Protein AF-A0A4P9W603-F1 (afdb_monomer_lite)

Secondary structure (DSSP, 8-state):
----------------PPPPHHHHHHHHHHHTS-----HHHHHHHHHHHHHHHHHHHHHHHHHTT-HHHHHHHHHHHHHHHHHHHHHHHHHHHHHHHHHHHHHHHHHHHHHHHHHHSSSS--TTTS-TTTTTTSHHHHHHHHHHHHS-HHHHHHHHHHHHTT-SS--TTPPPPTTSHHHHHHHSSS---HHHHHHHHHHHHHHHHHHHHHHHTT--TT-S-HHHHHHHHHHHHHHHHHHHHPPPPHHHHHHHHHHHHHHHHHHHHHTT--HHHHHHHHHHHH-TTS---HHHHHHHHGGGGGG-SPPSSHHHHHHHHHHHHHHHHHHHH---HHHHHHHHHHHHHHHHTT-TTS--TT--HHHHHHTT-

Foldseek 3Di:
DDDDDDDDDDDDDDDDDDADPVVVVVVVVVCVVDVDDPVLVVVLVVLVVVLVVLVVQLVVCVVVVPVVSNVVSVVVNVVSVVVSVVSVVVVLVVVLVVLVVVLLLVLLAVVLVQQPPDDDNCLVSVPPCPPVVPPSLVSNLVVLLVRDLLCLQVVLLVLLLQQADDQPPDDRDPCHVVVSNVSNPDPQDPVRVVVVNLSSLLSSLVSNLSSLLPDDPPSHDPVSVVSLVSVLVVLVVCLVPDDDDPSSNVSSVSSNLSSVSSVVSVVPDDLVVLLVQLCVQLPPVDPHDLVRNLSSLSSLSVLLAQDPDLVSVVSLVVVLVSLVVQLVPDPDPSNVVSSVVSNVRSVNSVPPVPPDPCDDPSNVVVVVD

Radius of gyration: 25.61 Å; chains: 1; bounding box: 62×58×75 Å

Organism: NCBI:txid388810

pLDDT: mean 70.18, std 16.48, range [23.12, 90.69]

Structure (mmCIF, N/CA/C/O backbone):
data_AF-A0A4P9W603-F1
#
_entry.id   AF-A0A4P9W603-F1
#
loop_
_atom_site.group_PDB
_atom_site.id
_atom_site.type_symbol
_atom_site.label_atom_id
_atom_site.label_alt_id
_atom_site.label_comp_id
_atom_site.label_asym_id
_atom_site.label_entity_id
_atom_site.label_seq_id
_atom_site.pdbx_PDB_ins_code
_atom_site.Cartn_x
_atom_site.Cartn_y
_atom_site.Cartn_z
_atom_site.occupancy
_atom_site.B_iso_or_equiv
_atom_site.auth_seq_id
_atom_site.auth_comp_id
_atom_site.auth_asym_id
_atom_site.auth_atom_id
_atom_site.pdbx_PDB_model_num
ATOM 1 N N . MET A 1 1 ? -37.162 23.010 37.362 1.00 33.22 1 MET A N 1
ATOM 2 C CA . MET A 1 1 ? -37.509 21.614 37.017 1.00 33.22 1 MET A CA 1
ATOM 3 C C . MET A 1 1 ? -36.893 21.374 35.635 1.00 33.22 1 MET A C 1
ATOM 5 O O . MET A 1 1 ? -37.455 21.897 34.690 1.00 33.22 1 MET A O 1
ATOM 9 N N . PHE A 1 2 ? -35.616 20.978 35.458 1.00 23.12 2 PHE A N 1
ATOM 10 C CA . PHE A 1 2 ? -34.972 19.658 35.716 1.00 23.12 2 PHE A CA 1
ATOM 11 C C . PHE A 1 2 ? -35.844 18.511 35.157 1.00 23.12 2 PHE A C 1
ATOM 13 O O . PHE A 1 2 ? -36.988 18.438 35.592 1.00 23.12 2 PHE A O 1
ATOM 20 N N . ASN A 1 3 ? -35.478 17.653 34.183 1.00 23.41 3 ASN A N 1
ATOM 21 C CA . ASN A 1 3 ? -34.213 17.073 33.646 1.00 23.41 3 ASN A CA 1
ATOM 22 C C . ASN A 1 3 ? -34.364 16.835 32.107 1.00 23.41 3 ASN A C 1
ATOM 24 O O . ASN A 1 3 ? -35.497 16.687 31.661 1.00 23.41 3 ASN A O 1
ATOM 28 N N . GLN A 1 4 ? -33.385 16.963 31.190 1.00 25.73 4 GLN A N 1
ATOM 29 C CA . GLN A 1 4 ? -32.202 16.132 30.830 1.00 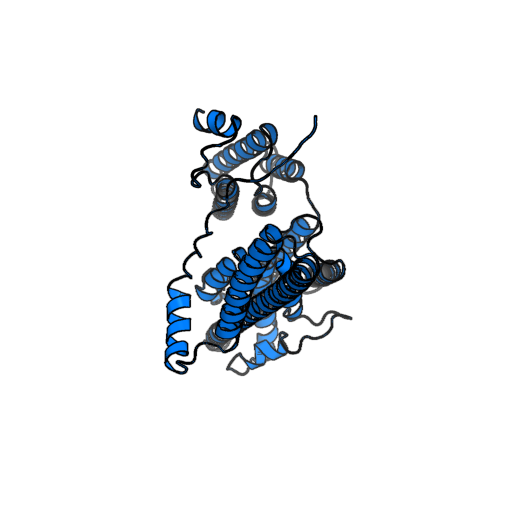25.73 4 GLN A CA 1
ATOM 30 C C . GLN A 1 4 ? -32.351 14.592 30.837 1.00 25.73 4 GLN A C 1
ATOM 32 O O . GLN A 1 4 ? -32.370 14.000 31.904 1.00 25.73 4 GLN A O 1
ATOM 37 N N . GLU A 1 5 ? -32.375 13.997 29.630 1.00 25.59 5 GLU A N 1
ATOM 38 C CA . GLU A 1 5 ? -31.857 12.685 29.141 1.00 25.59 5 GLU A CA 1
ATOM 39 C C . GLU A 1 5 ? -32.505 12.490 27.739 1.00 25.59 5 GLU A C 1
ATOM 41 O O . GLU A 1 5 ? -33.711 12.647 27.611 1.00 25.59 5 GLU A O 1
ATOM 46 N N . GLY A 1 6 ? -31.852 12.310 26.584 1.00 23.73 6 GLY A N 1
ATOM 47 C CA . GLY A 1 6 ? -30.591 11.657 26.250 1.00 23.73 6 GLY A CA 1
ATOM 48 C C . GLY A 1 6 ? -30.866 10.210 25.820 1.00 23.73 6 GLY A C 1
ATOM 49 O O . GLY A 1 6 ? -31.120 9.415 26.708 1.00 23.73 6 GLY A O 1
ATOM 50 N N . LEU A 1 7 ? -30.824 9.887 24.507 1.00 24.12 7 LEU A N 1
ATOM 51 C CA . LEU A 1 7 ? -30.323 8.624 23.894 1.00 24.12 7 LEU A CA 1
ATOM 52 C C . LEU A 1 7 ? -30.899 8.330 22.481 1.00 24.12 7 LEU A C 1
ATOM 54 O O . LEU A 1 7 ? -32.059 7.977 22.316 1.00 24.12 7 LEU A O 1
ATOM 58 N N . LEU A 1 8 ? -30.013 8.478 21.485 1.00 24.42 8 LEU A N 1
ATOM 59 C CA . LEU A 1 8 ? -29.757 7.650 20.285 1.00 24.42 8 LEU A CA 1
ATOM 60 C C . LEU A 1 8 ? -30.861 6.699 19.749 1.00 24.42 8 LEU A C 1
ATOM 62 O O . LEU A 1 8 ? -31.231 5.756 20.449 1.00 24.42 8 LEU A O 1
ATOM 66 N N . PRO A 1 9 ? -31.221 6.768 18.448 1.00 26.66 9 PRO A N 1
ATOM 67 C CA . PRO A 1 9 ? -31.724 5.614 17.712 1.00 26.66 9 PRO A CA 1
ATOM 68 C C . PRO A 1 9 ? -30.564 4.796 17.109 1.00 26.66 9 PRO A C 1
ATOM 70 O O . PRO A 1 9 ? -29.489 5.312 16.798 1.00 26.66 9 PRO A O 1
ATOM 73 N N . GLY A 1 10 ? -30.781 3.484 17.019 1.00 25.00 10 GLY A N 1
ATOM 74 C CA . GLY A 1 10 ? -29.755 2.461 16.843 1.00 25.00 10 GLY A CA 1
ATOM 75 C C . GLY A 1 10 ? -29.009 2.456 15.508 1.00 25.00 10 GLY A C 1
ATOM 76 O O . GLY A 1 10 ? -29.569 2.672 14.437 1.00 25.00 10 GLY A O 1
ATOM 77 N N . ARG A 1 11 ? -27.725 2.091 15.589 1.00 24.72 11 ARG A N 1
ATOM 78 C CA . ARG A 1 11 ? -26.953 1.577 14.455 1.00 24.72 11 ARG A CA 1
ATOM 79 C C . ARG A 1 11 ? -27.313 0.111 14.238 1.00 24.72 11 ARG A C 1
ATOM 81 O O . ARG A 1 11 ? -27.019 -0.739 15.078 1.00 24.72 11 ARG A O 1
ATOM 88 N N . GLY A 1 12 ? -27.963 -0.146 13.107 1.00 24.52 12 GLY A N 1
ATOM 89 C CA . GLY A 1 12 ? -28.182 -1.474 12.558 1.00 24.52 12 GLY A CA 1
ATOM 90 C C . GLY A 1 12 ? -26.870 -2.205 12.275 1.00 24.52 12 GLY A C 1
ATOM 91 O O . GLY A 1 12 ? -25.813 -1.601 12.090 1.00 24.52 12 GLY A O 1
ATOM 92 N N . ALA A 1 13 ? -26.976 -3.529 12.274 1.00 26.17 13 ALA A N 1
ATOM 93 C CA . ALA A 1 13 ? -25.925 -4.468 11.935 1.00 26.17 13 ALA A CA 1
ATOM 94 C C . ALA A 1 13 ? -25.238 -4.091 10.612 1.00 26.17 13 ALA A C 1
ATOM 96 O O . ALA A 1 13 ? -25.873 -4.069 9.559 1.00 26.17 13 ALA A O 1
ATOM 97 N N . ALA A 1 14 ? -23.929 -3.843 10.663 1.00 25.95 14 ALA A N 1
ATOM 98 C CA . ALA A 1 14 ? -23.098 -3.897 9.473 1.00 25.95 14 ALA A CA 1
ATOM 99 C C . ALA A 1 14 ? -23.050 -5.363 9.026 1.00 25.95 14 ALA A C 1
ATOM 101 O O . ALA A 1 14 ? -22.436 -6.207 9.680 1.00 25.95 14 ALA A O 1
ATOM 102 N N . ALA A 1 15 ? -23.767 -5.668 7.947 1.00 27.09 15 ALA A N 1
ATOM 103 C CA . ALA A 1 15 ? -23.642 -6.928 7.242 1.00 27.09 15 ALA A CA 1
ATOM 104 C C . ALA A 1 15 ? -22.173 -7.105 6.834 1.00 27.09 15 ALA A C 1
ATOM 106 O O . ALA A 1 15 ? -21.611 -6.281 6.113 1.00 27.09 15 ALA A O 1
ATOM 107 N N . SER A 1 16 ? -21.547 -8.170 7.328 1.00 30.98 16 SER A N 1
ATOM 108 C CA . SER A 1 16 ? -20.235 -8.627 6.885 1.00 30.98 16 SER A CA 1
ATOM 109 C C . SER A 1 16 ? -20.265 -8.816 5.369 1.00 30.98 16 SER A C 1
ATOM 111 O O . SER A 1 16 ? -20.982 -9.689 4.871 1.00 30.98 16 SER A O 1
ATOM 113 N N . ALA A 1 17 ? -19.512 -7.998 4.637 1.00 32.31 17 ALA A N 1
ATOM 114 C CA . ALA A 1 17 ? -19.325 -8.192 3.207 1.00 32.31 17 ALA A CA 1
ATOM 115 C C . ALA A 1 17 ? -18.734 -9.598 2.963 1.00 32.31 17 ALA A C 1
ATOM 117 O O . ALA A 1 17 ? -17.791 -9.987 3.661 1.00 32.31 17 ALA A O 1
ATOM 118 N N . PRO A 1 18 ? -19.278 -10.393 2.026 1.00 33.50 18 PRO A N 1
ATOM 119 C CA . PRO A 1 18 ? -18.737 -11.713 1.740 1.00 33.50 18 PRO A CA 1
ATOM 120 C C . PRO A 1 18 ? -17.332 -11.590 1.137 1.00 33.50 18 PRO A C 1
ATOM 122 O O . PRO A 1 18 ? -17.087 -10.766 0.256 1.00 33.50 18 PRO A O 1
ATOM 125 N N . LEU A 1 19 ? -16.412 -12.432 1.617 1.00 35.75 19 LEU A N 1
ATOM 126 C CA . LEU A 1 19 ? -15.066 -12.572 1.062 1.00 35.75 19 LEU A CA 1
ATOM 127 C C . LEU A 1 19 ? -15.119 -12.908 -0.444 1.00 35.75 19 LEU A C 1
ATOM 129 O O . LEU A 1 19 ? -16.015 -13.644 -0.870 1.00 35.75 19 LEU A O 1
ATOM 133 N N . PRO A 1 20 ? -14.141 -12.443 -1.247 1.00 42.19 20 PRO A N 1
ATOM 134 C CA . PRO A 1 20 ? -14.017 -12.811 -2.654 1.00 42.19 20 PRO A CA 1
ATOM 135 C C . PRO A 1 20 ? -14.021 -14.333 -2.846 1.00 42.19 20 PRO A C 1
ATOM 137 O O . PRO A 1 20 ? -13.384 -15.083 -2.103 1.00 42.19 20 PRO A O 1
ATOM 140 N N . THR A 1 21 ? -14.729 -14.803 -3.871 1.00 41.75 21 THR A N 1
ATOM 141 C CA . THR A 1 21 ? -15.027 -16.230 -4.093 1.00 41.75 21 THR A CA 1
ATOM 142 C C . THR A 1 21 ? -13.771 -17.083 -4.345 1.00 41.75 21 THR A C 1
ATOM 144 O O . THR A 1 21 ? -13.804 -18.300 -4.158 1.00 41.75 21 THR A O 1
ATOM 147 N N . SER A 1 22 ? -12.659 -16.462 -4.755 1.00 39.94 22 SER A N 1
ATOM 148 C CA . SER A 1 22 ? -11.331 -17.078 -4.904 1.00 39.94 22 SER A CA 1
ATOM 149 C C . SER A 1 22 ? -10.711 -17.439 -3.549 1.00 39.94 22 SER A C 1
ATOM 151 O O . SER A 1 22 ? -10.283 -18.578 -3.355 1.00 39.94 22 SER A O 1
ATOM 153 N N . LEU A 1 23 ? -10.755 -16.509 -2.590 1.00 39.12 23 LEU A N 1
ATOM 154 C CA . LEU A 1 23 ? -10.295 -16.704 -1.212 1.00 39.12 23 LEU A CA 1
ATOM 155 C C . LEU A 1 23 ? -11.200 -17.663 -0.437 1.00 39.12 23 LEU A C 1
ATOM 157 O O . LEU A 1 23 ? -10.692 -18.505 0.297 1.00 39.12 23 LEU A O 1
ATOM 161 N N . GLN A 1 24 ? -12.519 -17.615 -0.658 1.00 41.22 24 GLN A N 1
ATOM 162 C CA . GLN A 1 24 ? -13.437 -18.615 -0.098 1.00 41.22 24 GLN A CA 1
ATOM 163 C C . GLN A 1 24 ? -13.069 -20.033 -0.539 1.00 41.22 24 GLN A C 1
ATOM 165 O O . GLN A 1 24 ? -13.071 -20.928 0.297 1.00 41.22 24 GLN A O 1
ATOM 170 N N . ARG A 1 25 ? -12.702 -20.244 -1.813 1.00 41.28 25 ARG A N 1
ATOM 171 C CA . ARG A 1 25 ? -12.322 -21.577 -2.310 1.00 41.28 25 ARG A CA 1
ATOM 172 C C . ARG A 1 25 ? -10.996 -22.076 -1.741 1.00 41.28 25 ARG A C 1
ATOM 174 O O . ARG A 1 25 ? -10.907 -23.260 -1.424 1.00 41.28 25 ARG A O 1
ATOM 181 N N . GLN A 1 26 ? -10.001 -21.203 -1.585 1.00 39.78 26 GLN A N 1
ATOM 182 C CA . GLN A 1 26 ? -8.721 -21.567 -0.963 1.00 39.78 26 GLN A CA 1
ATOM 183 C C . GLN A 1 26 ? -8.863 -21.835 0.539 1.00 39.78 26 GLN A C 1
ATOM 185 O O . GLN A 1 26 ? -8.352 -22.845 1.010 1.00 39.78 26 GLN A O 1
ATOM 190 N N . LEU A 1 27 ? -9.650 -21.031 1.261 1.00 36.97 27 LEU A N 1
ATOM 191 C CA . LEU A 1 27 ? -9.984 -21.294 2.664 1.00 36.97 27 LEU A CA 1
ATOM 192 C C . LEU A 1 27 ? -10.764 -22.609 2.816 1.00 36.97 27 LEU A C 1
ATOM 194 O O . LEU A 1 27 ? -10.415 -23.421 3.661 1.00 36.97 27 LEU A O 1
ATOM 198 N N . THR A 1 28 ? -11.750 -22.898 1.955 1.00 38.81 28 THR A N 1
ATOM 199 C CA . THR A 1 28 ? -12.510 -24.162 2.035 1.00 38.81 28 THR A CA 1
ATOM 200 C C . THR A 1 28 ? -11.704 -25.410 1.676 1.00 38.81 28 THR A C 1
ATOM 202 O O . THR A 1 28 ? -12.041 -26.492 2.154 1.00 38.81 28 THR A O 1
ATOM 205 N N . ALA A 1 29 ? -10.662 -25.290 0.847 1.00 35.16 29 ALA A N 1
ATOM 206 C CA . ALA A 1 29 ? -9.823 -26.426 0.471 1.00 35.16 29 ALA A CA 1
ATOM 207 C C . ALA A 1 29 ? -8.910 -26.873 1.627 1.00 35.16 29 ALA A C 1
ATOM 209 O O . ALA A 1 29 ? -8.703 -28.075 1.796 1.00 35.16 29 ALA A O 1
ATOM 210 N N . ASP A 1 30 ? -8.458 -25.934 2.465 1.00 36.47 30 ASP A N 1
ATOM 211 C CA . ASP A 1 30 ? -7.708 -26.240 3.690 1.00 36.47 30 ASP A CA 1
ATOM 212 C C . ASP A 1 30 ? -8.633 -26.514 4.897 1.00 36.47 30 ASP A C 1
ATOM 214 O O . ASP A 1 30 ? -8.317 -27.354 5.738 1.00 36.47 30 ASP A O 1
ATOM 218 N N . SER A 1 31 ? -9.839 -25.927 4.950 1.00 34.47 31 SER A N 1
ATOM 219 C CA . SER A 1 31 ? -10.837 -26.213 6.001 1.00 34.47 31 SER A CA 1
ATOM 220 C C . SER A 1 31 ? -11.465 -27.610 5.924 1.00 34.47 31 SER A C 1
ATOM 222 O O . SER A 1 31 ? -12.077 -28.054 6.892 1.00 34.47 31 SER A O 1
ATOM 224 N N . GLN A 1 32 ? -11.322 -28.347 4.817 1.00 32.41 32 GLN A N 1
ATOM 225 C CA . GLN A 1 32 ? -11.820 -29.728 4.736 1.00 32.41 32 GLN A CA 1
ATOM 226 C C . GLN A 1 32 ? -10.934 -30.758 5.457 1.00 32.41 32 GLN A C 1
ATOM 228 O O . GLN A 1 32 ? -11.318 -31.928 5.523 1.00 32.41 32 GLN A O 1
ATOM 233 N N . LYS A 1 33 ? -9.792 -30.354 6.034 1.00 33.75 33 LYS A N 1
ATOM 234 C CA . LYS A 1 33 ? -8.944 -31.248 6.839 1.00 33.75 33 LYS A CA 1
ATOM 235 C C . LYS A 1 33 ? -9.027 -31.072 8.353 1.00 33.75 33 LYS A C 1
ATOM 237 O O . LYS A 1 33 ? -8.690 -32.029 9.035 1.00 33.75 33 LYS A O 1
ATOM 242 N N . ASP A 1 34 ? -9.567 -29.970 8.869 1.00 31.94 34 ASP A N 1
ATOM 243 C CA . ASP A 1 34 ? -9.734 -29.760 10.312 1.00 31.94 34 ASP A CA 1
ATOM 244 C C . ASP A 1 34 ? -11.106 -29.147 10.613 1.00 31.94 34 ASP A C 1
ATOM 246 O O . ASP A 1 34 ? -11.285 -27.937 10.715 1.00 31.94 34 ASP A O 1
ATOM 250 N N . ASN A 1 35 ? -12.108 -30.014 10.769 1.00 34.72 35 ASN A N 1
ATOM 251 C CA . ASN A 1 35 ? -13.467 -29.643 11.165 1.00 34.72 35 ASN A CA 1
ATOM 252 C C . ASN A 1 35 ? -13.548 -29.425 12.692 1.00 34.72 35 ASN A C 1
ATOM 254 O O . ASN A 1 35 ? -14.342 -30.051 13.396 1.00 34.72 35 ASN A O 1
ATOM 258 N N . ALA A 1 36 ? -12.672 -28.570 13.214 1.00 39.09 36 ALA A N 1
ATOM 259 C CA . ALA A 1 36 ? -12.681 -28.098 14.588 1.00 39.09 36 ALA A CA 1
ATOM 260 C C . ALA A 1 36 ? -12.879 -26.582 14.543 1.00 39.09 36 ALA A C 1
ATOM 262 O O . ALA A 1 36 ? -11.966 -25.850 14.173 1.00 39.09 36 ALA A O 1
ATOM 263 N N . THR A 1 37 ? -14.077 -26.104 14.896 1.00 44.34 37 THR A N 1
ATOM 264 C CA . THR A 1 37 ? -14.317 -24.680 15.193 1.00 44.34 37 THR A CA 1
ATOM 265 C C . THR A 1 37 ? -13.169 -24.163 16.048 1.00 44.34 37 THR A C 1
ATOM 267 O O . THR A 1 37 ? -12.927 -24.717 17.126 1.00 44.34 37 THR A O 1
ATOM 270 N N . ALA A 1 38 ? -12.450 -23.157 15.544 1.00 57.47 38 ALA A N 1
ATOM 271 C CA . ALA A 1 38 ? -11.249 -22.654 16.186 1.00 57.47 38 ALA A CA 1
ATOM 272 C C . ALA A 1 38 ? -11.572 -22.303 17.653 1.00 57.47 38 ALA A C 1
ATOM 274 O O . ALA A 1 38 ? -12.588 -21.649 17.918 1.00 57.47 38 ALA A O 1
ATOM 275 N N . PRO A 1 39 ? -10.761 -22.755 18.627 1.00 61.47 39 PRO A N 1
ATOM 276 C CA . PRO A 1 39 ? -11.047 -22.584 20.054 1.00 61.47 39 PRO A CA 1
ATOM 277 C C . PRO A 1 39 ? -11.276 -21.114 20.440 1.00 61.47 39 PRO A C 1
ATOM 279 O O . PRO A 1 39 ? -12.064 -20.828 21.345 1.00 61.47 39 PRO A O 1
ATOM 282 N N . ASP A 1 40 ? -10.666 -20.191 19.696 1.00 56.09 40 ASP A N 1
ATOM 283 C CA . ASP A 1 40 ? -10.771 -18.748 19.892 1.00 56.09 40 ASP A CA 1
ATOM 284 C C . ASP A 1 40 ? -12.127 -18.173 19.449 1.00 56.09 40 ASP A C 1
ATOM 286 O O . ASP A 1 40 ? -12.678 -17.315 20.138 1.00 56.09 40 ASP A O 1
ATOM 290 N N . GLU A 1 41 ? -12.745 -18.689 18.379 1.00 65.50 41 GLU A N 1
ATOM 291 C CA . GLU A 1 41 ? -14.095 -18.272 17.961 1.00 65.50 41 GLU A CA 1
ATOM 292 C C . GLU A 1 41 ? -15.152 -18.692 18.989 1.00 65.50 41 GLU A C 1
ATOM 294 O O . GLU A 1 41 ? -16.023 -17.902 19.366 1.00 65.50 41 GLU A O 1
ATOM 299 N N . LEU A 1 42 ? -15.040 -19.920 19.502 1.00 72.38 42 LEU A N 1
ATOM 300 C CA . LEU A 1 42 ? -15.885 -20.431 20.584 1.00 72.38 42 LEU A CA 1
ATOM 301 C C . LEU A 1 42 ? -15.704 -19.622 21.874 1.00 72.38 42 LEU A C 1
ATOM 303 O O . LEU A 1 42 ? -16.670 -19.383 22.604 1.00 72.38 42 LEU A O 1
ATOM 307 N N . TYR A 1 43 ? -14.479 -19.182 22.162 1.00 73.38 43 TYR A N 1
ATOM 308 C CA . TYR A 1 43 ? -14.186 -18.343 23.317 1.00 73.38 43 TYR A CA 1
ATOM 309 C C . TYR A 1 43 ? -14.767 -16.928 23.168 1.00 73.38 43 TYR A C 1
ATOM 311 O O . TYR A 1 43 ? -15.428 -16.441 24.087 1.00 73.38 43 TYR A O 1
ATOM 319 N N . ILE A 1 44 ? -14.633 -16.303 21.994 1.00 75.00 44 ILE A N 1
ATOM 320 C CA . ILE A 1 44 ? -15.239 -14.998 21.681 1.00 75.00 44 ILE A CA 1
ATOM 321 C C . ILE A 1 44 ? -16.769 -15.071 21.772 1.00 75.00 44 ILE A C 1
ATOM 323 O O . ILE A 1 44 ? -17.392 -14.185 22.361 1.00 75.00 44 ILE A O 1
ATOM 327 N N . GLN A 1 45 ? -17.390 -16.134 21.251 1.00 77.06 45 GLN A N 1
ATOM 328 C CA . GLN A 1 45 ? -18.837 -16.339 21.367 1.00 77.06 45 GLN A CA 1
ATOM 329 C C . GLN A 1 45 ? -19.285 -16.467 22.829 1.00 77.06 45 GLN A C 1
ATOM 331 O O . GLN A 1 45 ? -20.261 -15.827 23.225 1.00 77.06 45 GLN A O 1
ATOM 336 N N . LYS A 1 46 ? -18.549 -17.220 23.657 1.00 80.62 46 LYS A N 1
ATOM 337 C CA . LYS A 1 46 ? -18.830 -17.336 25.099 1.00 80.62 46 LYS A CA 1
ATOM 338 C C . LYS A 1 46 ? -18.685 -16.003 25.829 1.00 80.62 46 LYS A C 1
ATOM 340 O O . LYS A 1 46 ? -19.529 -15.675 26.663 1.00 80.62 46 LYS A O 1
ATOM 345 N N . LEU A 1 47 ? -17.662 -15.211 25.509 1.00 80.00 47 LEU A N 1
ATOM 346 C CA . LEU A 1 47 ? -17.477 -13.880 26.091 1.00 80.00 47 LEU A CA 1
ATOM 347 C C . LEU A 1 47 ? -18.606 -12.923 25.688 1.00 80.00 47 LEU A C 1
ATOM 349 O O . LEU A 1 47 ? -19.121 -12.210 26.545 1.00 80.00 47 LEU A O 1
ATOM 353 N N . ARG A 1 48 ? -19.051 -12.949 24.422 1.00 81.50 48 ARG A N 1
ATOM 354 C CA . ARG A 1 48 ? -20.204 -12.163 23.946 1.00 81.50 48 ARG A CA 1
ATOM 355 C C . ARG A 1 48 ? -21.504 -12.567 24.648 1.00 81.50 48 ARG A C 1
ATOM 357 O O . ARG A 1 48 ? -22.233 -11.685 25.091 1.00 81.50 48 ARG A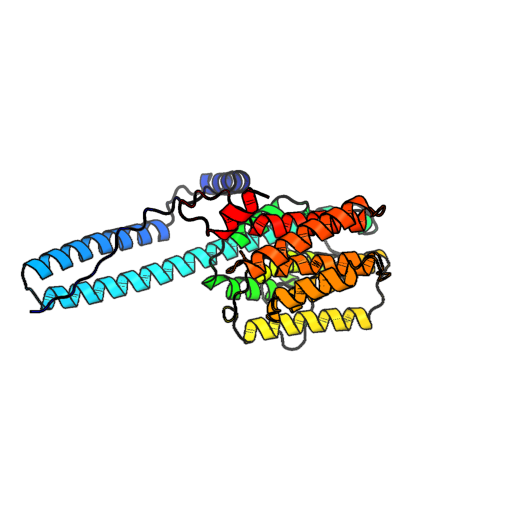 O 1
ATOM 364 N N . ALA A 1 49 ? -21.760 -13.866 24.812 1.00 82.50 49 ALA A N 1
ATOM 365 C CA . ALA A 1 49 ? -22.925 -14.367 25.547 1.00 82.50 49 ALA A CA 1
ATOM 366 C C . ALA A 1 49 ? -22.897 -13.942 27.027 1.00 82.50 49 ALA A C 1
ATOM 368 O O . ALA A 1 49 ? -23.865 -13.382 27.532 1.00 82.50 49 ALA A O 1
ATOM 369 N N . THR A 1 50 ? -21.743 -14.077 27.687 1.00 83.69 50 THR A N 1
ATOM 370 C CA . THR A 1 50 ? -21.550 -13.636 29.081 1.00 83.69 50 THR A CA 1
ATOM 371 C C . THR A 1 50 ? -21.784 -12.128 29.240 1.00 83.69 50 THR A C 1
ATOM 373 O O . THR A 1 50 ? -22.292 -11.671 30.263 1.00 83.69 50 THR A O 1
ATOM 376 N N . LEU A 1 51 ? -21.434 -11.333 28.225 1.00 83.75 51 LEU A N 1
ATOM 377 C CA . LEU A 1 51 ? -21.679 -9.892 28.206 1.00 83.75 51 LEU A CA 1
ATOM 378 C C . LEU A 1 51 ? -23.181 -9.592 28.158 1.00 83.75 51 LEU A C 1
ATOM 380 O O . LEU A 1 51 ? -23.649 -8.755 28.925 1.00 83.75 51 LEU A O 1
ATOM 384 N N . VAL A 1 52 ? -23.945 -10.303 27.324 1.00 86.12 52 VAL A N 1
ATOM 385 C CA . VAL A 1 52 ? -25.413 -10.181 27.264 1.00 86.12 52 VAL A CA 1
ATOM 386 C C . VAL A 1 52 ? -26.032 -10.489 28.631 1.00 86.12 52 VAL A C 1
ATOM 388 O O . VAL A 1 52 ? -26.789 -9.666 29.153 1.00 86.12 52 VAL A O 1
ATOM 391 N N . ASP A 1 53 ? -25.622 -11.589 29.263 1.00 85.31 53 ASP A N 1
ATOM 392 C CA . ASP A 1 53 ? -26.133 -12.016 30.573 1.00 85.31 53 ASP A CA 1
ATOM 393 C C . ASP A 1 53 ? -25.802 -11.010 31.688 1.00 85.31 53 ASP A C 1
ATOM 395 O O . ASP A 1 53 ? -26.651 -10.654 32.513 1.00 85.31 53 ASP A O 1
ATOM 399 N N . LEU A 1 54 ? -24.578 -10.476 31.702 1.00 83.31 54 LEU A N 1
ATOM 400 C CA . LEU A 1 54 ? -24.176 -9.447 32.664 1.00 83.31 54 LEU A CA 1
ATOM 401 C C . LEU A 1 54 ? -24.897 -8.117 32.428 1.00 83.31 54 LEU A C 1
ATOM 403 O O . LEU A 1 54 ? -25.181 -7.400 33.388 1.00 83.31 54 LEU A O 1
ATOM 407 N N . THR A 1 55 ? -25.233 -7.788 31.180 1.00 83.69 55 THR A N 1
ATOM 408 C CA . THR A 1 55 ? -25.987 -6.569 30.847 1.00 83.69 55 THR A CA 1
ATOM 409 C C . THR A 1 55 ? -27.445 -6.683 31.303 1.00 83.69 55 THR A C 1
ATOM 411 O O . THR A 1 55 ? -27.995 -5.718 31.844 1.00 83.69 55 THR A O 1
ATOM 414 N N . ALA A 1 56 ? -28.041 -7.873 31.174 1.00 85.81 56 ALA A N 1
ATOM 415 C CA . ALA A 1 56 ? -29.353 -8.201 31.732 1.00 85.81 56 ALA A CA 1
ATOM 416 C C . ALA A 1 56 ? -29.343 -8.162 33.274 1.00 85.81 56 ALA A C 1
ATOM 418 O O . ALA A 1 56 ? -30.221 -7.573 33.901 1.00 85.81 56 ALA A O 1
ATOM 419 N N . THR A 1 57 ? -28.289 -8.694 33.901 1.00 83.25 57 THR A N 1
ATOM 420 C CA . THR A 1 57 ? -28.117 -8.647 35.365 1.00 83.25 57 THR A CA 1
ATOM 421 C C . THR A 1 57 ? -27.945 -7.209 35.866 1.00 83.25 57 THR A C 1
ATOM 423 O O . THR A 1 57 ? -28.516 -6.834 36.888 1.00 83.25 57 THR A O 1
ATOM 426 N N . ARG A 1 58 ? -27.211 -6.364 35.127 1.00 84.75 58 ARG A N 1
ATOM 427 C CA . ARG A 1 58 ? -27.047 -4.935 35.441 1.00 84.75 58 ARG A CA 1
ATOM 428 C C . ARG A 1 58 ? -28.378 -4.189 35.395 1.00 84.75 58 ARG A C 1
ATOM 430 O O . ARG A 1 58 ? -28.653 -3.382 36.276 1.00 84.75 58 ARG A O 1
ATOM 437 N N . THR A 1 59 ? -29.194 -4.439 34.371 1.00 83.12 59 THR A N 1
ATOM 438 C CA . THR A 1 59 ? -30.512 -3.797 34.225 1.00 83.12 59 THR A CA 1
ATOM 439 C C . THR A 1 59 ? -31.479 -4.249 35.319 1.00 83.12 59 THR A C 1
ATOM 441 O O . THR A 1 59 ? -32.169 -3.409 35.895 1.00 83.12 59 THR A O 1
ATOM 444 N N . ALA A 1 60 ? -31.452 -5.530 35.698 1.00 82.69 60 ALA A N 1
ATOM 445 C CA . ALA A 1 60 ? -32.211 -6.043 36.838 1.00 82.69 60 ALA A CA 1
ATOM 446 C C . ALA A 1 60 ? -31.757 -5.423 38.177 1.00 82.69 60 ALA A C 1
ATOM 448 O O . ALA A 1 60 ? -32.589 -4.920 38.931 1.00 82.69 60 ALA A O 1
ATOM 449 N N . ALA A 1 61 ? -30.449 -5.366 38.451 1.00 77.81 61 ALA A N 1
ATOM 450 C CA . ALA A 1 61 ? -29.903 -4.750 39.668 1.00 77.81 61 ALA A CA 1
ATOM 451 C C . ALA A 1 61 ? -30.218 -3.247 39.761 1.00 77.81 61 ALA A C 1
ATOM 453 O O . ALA A 1 61 ? -30.513 -2.735 40.839 1.00 77.81 61 ALA A O 1
ATOM 454 N N . GLN A 1 62 ? -30.229 -2.550 38.621 1.00 83.62 62 GLN A N 1
ATOM 455 C CA . GLN A 1 62 ? -30.625 -1.146 38.530 1.00 83.62 62 GLN A CA 1
ATOM 456 C C . GLN A 1 62 ? -32.114 -0.940 38.833 1.00 83.62 62 GLN A C 1
ATOM 458 O O . GLN A 1 62 ? -32.464 0.022 39.508 1.00 83.62 62 GLN A O 1
ATOM 463 N N . SER A 1 63 ? -32.984 -1.863 38.408 1.00 84.12 63 SER A N 1
ATOM 464 C CA . SER A 1 63 ? -34.409 -1.835 38.770 1.00 84.12 63 SER A CA 1
ATOM 465 C C . SER A 1 63 ? -34.677 -2.182 40.243 1.00 84.12 63 SER A C 1
ATOM 467 O O . SER A 1 63 ? -35.656 -1.710 40.814 1.00 84.12 63 SER A O 1
ATOM 469 N N . ALA A 1 64 ? -33.789 -2.962 40.868 1.00 85.56 64 ALA A N 1
ATOM 470 C CA . ALA A 1 64 ? -33.873 -3.375 42.270 1.00 85.56 64 ALA A CA 1
ATOM 471 C C . ALA A 1 64 ? -33.153 -2.424 43.249 1.00 85.56 64 ALA A C 1
ATOM 473 O O . ALA A 1 64 ? -33.226 -2.629 44.458 1.00 85.56 64 ALA A O 1
ATOM 474 N N . ASN A 1 65 ? -32.476 -1.384 42.743 1.00 83.44 65 ASN A N 1
ATOM 475 C CA . ASN A 1 65 ? -31.664 -0.445 43.526 1.00 83.44 65 ASN A CA 1
ATOM 476 C C . ASN A 1 65 ? -30.520 -1.116 44.326 1.00 83.44 65 ASN A C 1
ATOM 478 O O . ASN A 1 65 ? -30.114 -0.637 45.387 1.00 83.44 65 ASN A O 1
ATOM 482 N N . ASP A 1 66 ? -29.987 -2.229 43.810 1.00 84.19 66 ASP A N 1
ATOM 483 C CA . ASP A 1 66 ? -28.924 -3.014 44.448 1.00 84.19 66 ASP A CA 1
ATOM 484 C C . ASP A 1 66 ? -27.534 -2.538 43.990 1.00 84.19 66 ASP A C 1
ATOM 486 O O . ASP A 1 66 ? -26.932 -3.052 43.040 1.00 84.19 66 ASP A O 1
ATOM 490 N N . GLN A 1 67 ? -27.040 -1.500 44.665 1.00 79.19 67 GLN A N 1
ATOM 491 C CA . GLN A 1 67 ? -25.798 -0.810 44.322 1.00 79.19 67 GLN A CA 1
ATOM 492 C C . GLN A 1 67 ? -24.530 -1.692 44.272 1.00 79.19 67 GLN A C 1
ATOM 494 O O . GLN A 1 67 ? -23.773 -1.559 43.30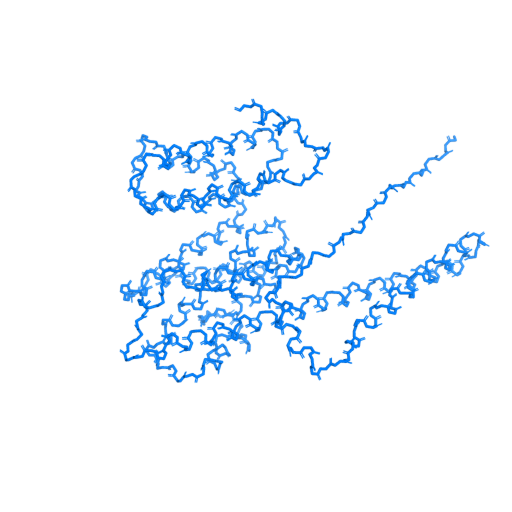7 1.00 79.19 67 GLN A O 1
ATOM 499 N N . PRO A 1 68 ? -24.266 -2.614 45.223 1.00 85.00 68 PRO A N 1
ATOM 500 C CA . PRO A 1 68 ? -23.069 -3.456 45.160 1.00 85.00 68 PRO A CA 1
ATOM 501 C C . PRO A 1 68 ? -23.061 -4.412 43.955 1.00 85.00 68 PRO A C 1
ATOM 503 O O . PRO A 1 68 ? -22.006 -4.613 43.346 1.00 85.00 68 PRO A O 1
ATOM 506 N N . ILE A 1 69 ? -24.215 -4.960 43.552 1.00 81.00 69 ILE A N 1
ATOM 507 C CA . ILE A 1 69 ? -24.311 -5.796 42.340 1.00 81.00 69 ILE A CA 1
ATOM 508 C C . ILE A 1 69 ? -24.105 -4.945 41.081 1.00 81.00 69 ILE A C 1
ATOM 510 O O . ILE A 1 69 ? -23.469 -5.386 40.118 1.00 81.00 69 ILE A O 1
ATOM 514 N N . LEU A 1 70 ? -24.594 -3.707 41.090 1.00 75.44 70 LEU A N 1
ATOM 515 C CA . LEU A 1 70 ? -24.454 -2.753 39.991 1.00 75.44 70 LEU A CA 1
ATOM 516 C C . LEU A 1 70 ? -22.984 -2.386 39.729 1.00 75.44 70 LEU A C 1
ATOM 518 O O . LEU A 1 70 ? -22.529 -2.424 38.582 1.00 75.44 70 LEU A O 1
ATOM 522 N N . ASP A 1 71 ? -22.215 -2.107 40.779 1.00 81.44 71 ASP A N 1
ATOM 523 C CA . ASP A 1 71 ? -20.790 -1.785 40.656 1.00 81.44 71 ASP A CA 1
ATOM 524 C C . ASP A 1 71 ? -19.961 -3.014 40.251 1.00 81.44 71 ASP A C 1
ATOM 526 O O . ASP A 1 71 ? -19.092 -2.929 39.375 1.00 81.44 71 ASP A O 1
ATOM 530 N N . GLN A 1 72 ? -20.286 -4.193 40.793 1.00 85.19 72 GLN A N 1
ATOM 531 C CA . GLN A 1 72 ? -19.623 -5.444 40.422 1.00 85.19 72 GLN A CA 1
ATOM 532 C C . GLN A 1 72 ? -19.887 -5.833 38.957 1.00 85.19 72 GLN A C 1
ATOM 534 O O . GLN A 1 72 ? -18.969 -6.258 38.248 1.00 85.19 72 GLN A O 1
ATOM 539 N N . THR A 1 73 ? -21.129 -5.699 38.483 1.00 83.19 73 THR A N 1
ATOM 540 C CA . THR A 1 73 ? -21.492 -6.007 37.090 1.00 83.19 73 THR A CA 1
ATOM 541 C C . THR A 1 73 ? -20.882 -5.006 36.116 1.00 83.19 73 THR A C 1
ATOM 543 O O . THR A 1 73 ? -20.370 -5.428 35.081 1.00 83.19 73 THR A O 1
ATOM 546 N N . ARG A 1 74 ? -20.822 -3.709 36.455 1.00 83.12 74 ARG A N 1
ATOM 547 C CA . ARG A 1 74 ? -20.104 -2.698 35.656 1.00 83.12 74 ARG A CA 1
ATOM 548 C C . ARG A 1 74 ? -18.627 -3.040 35.486 1.00 83.12 74 ARG A C 1
ATOM 550 O O . ARG A 1 74 ? -18.149 -3.068 34.357 1.00 83.12 74 ARG A O 1
ATOM 557 N N . ALA A 1 75 ? -17.924 -3.359 36.573 1.00 82.44 75 ALA A N 1
ATOM 558 C CA . ALA A 1 75 ? -16.507 -3.719 36.508 1.00 82.44 75 ALA A CA 1
ATOM 559 C C . ALA A 1 75 ? -16.262 -4.968 35.639 1.00 82.44 75 ALA A C 1
ATOM 561 O O . ALA A 1 75 ? -15.347 -4.980 34.813 1.00 82.44 75 ALA A O 1
ATOM 562 N N . LYS A 1 76 ? -17.109 -6.001 35.773 1.00 84.56 76 LYS A N 1
ATOM 563 C CA . LYS A 1 76 ? -17.026 -7.228 34.960 1.00 84.56 76 LYS A CA 1
ATOM 564 C C . LYS A 1 76 ? -17.314 -6.976 33.479 1.00 84.56 76 LYS A C 1
ATOM 566 O O . LYS A 1 76 ? -16.601 -7.512 32.637 1.00 84.56 76 LYS A O 1
ATOM 571 N N . ILE A 1 77 ? -18.315 -6.151 33.159 1.00 85.31 77 ILE A N 1
ATOM 572 C CA . ILE A 1 77 ? -18.622 -5.762 31.775 1.00 85.31 77 ILE A CA 1
ATOM 573 C C . ILE A 1 77 ? -17.423 -5.042 31.155 1.00 85.31 77 ILE A C 1
ATOM 575 O O . ILE A 1 77 ? -16.989 -5.434 30.075 1.00 85.31 77 ILE A O 1
ATOM 579 N N . THR A 1 78 ? -16.842 -4.058 31.848 1.00 82.62 78 THR A N 1
ATOM 580 C CA . THR A 1 78 ? -15.661 -3.331 31.357 1.00 82.62 78 THR A CA 1
ATOM 581 C C . THR A 1 78 ? -14.485 -4.274 31.096 1.00 82.62 78 THR A C 1
ATOM 583 O O . THR A 1 78 ? -13.839 -4.181 30.055 1.00 82.62 78 THR A O 1
ATOM 586 N N . LEU A 1 79 ? -14.227 -5.221 32.003 1.00 85.69 79 LEU A N 1
ATOM 587 C CA . LEU A 1 79 ? -13.144 -6.195 31.852 1.00 85.69 79 LEU A CA 1
ATOM 588 C C . LEU A 1 79 ? -13.357 -7.119 30.640 1.00 85.69 79 LEU A C 1
ATOM 590 O O . LEU A 1 79 ? -12.436 -7.320 29.852 1.00 85.69 79 LEU A O 1
ATOM 594 N N . ILE A 1 80 ? -14.571 -7.649 30.457 1.00 82.88 80 ILE A N 1
ATOM 595 C CA . ILE A 1 80 ? -14.899 -8.517 29.313 1.00 82.88 80 ILE A CA 1
ATOM 596 C C . ILE A 1 80 ? -14.843 -7.729 28.000 1.00 82.88 80 ILE A C 1
ATOM 598 O O . ILE A 1 80 ? -14.340 -8.244 27.005 1.00 82.88 80 ILE A O 1
ATOM 602 N N . GLN A 1 81 ? -15.298 -6.473 27.986 1.00 81.00 81 GLN A N 1
ATOM 603 C CA . GLN A 1 81 ? -15.174 -5.596 26.819 1.00 81.00 81 GLN A CA 1
ATOM 604 C C . GLN A 1 81 ? -13.706 -5.378 26.435 1.00 81.00 81 GLN A C 1
ATOM 606 O O . GLN A 1 81 ? -13.357 -5.530 25.268 1.00 81.00 81 GLN A O 1
ATOM 611 N N . GLN A 1 82 ? -12.828 -5.105 27.405 1.00 80.44 82 GLN A N 1
ATOM 612 C CA . GLN A 1 82 ? -11.387 -4.977 27.157 1.00 80.44 82 GLN A CA 1
ATOM 613 C C . GLN A 1 82 ? -10.766 -6.280 26.633 1.00 80.44 82 GLN A C 1
ATOM 615 O O . GLN A 1 82 ? -9.935 -6.247 25.725 1.00 80.44 82 GLN A O 1
ATOM 620 N N . GLN A 1 83 ? -11.172 -7.433 27.172 1.00 77.38 83 GLN A N 1
ATOM 621 C CA . GLN A 1 83 ? -10.701 -8.739 26.703 1.00 77.38 83 GLN A CA 1
ATOM 622 C C . GLN A 1 83 ? -11.165 -9.050 25.278 1.00 77.38 83 GLN A C 1
ATOM 624 O O . GLN A 1 83 ? -10.360 -9.515 24.476 1.00 77.38 83 GLN A O 1
ATOM 629 N N . LEU A 1 84 ? -12.425 -8.760 24.943 1.00 79.50 84 LEU A N 1
ATOM 630 C CA . LEU A 1 84 ? -12.951 -8.929 23.589 1.00 79.50 84 LEU A CA 1
ATOM 631 C C . LEU A 1 84 ? -12.210 -8.049 22.586 1.00 79.50 84 LEU A C 1
ATOM 633 O O . LEU A 1 84 ? -11.803 -8.551 21.548 1.00 79.50 84 LEU A O 1
ATOM 637 N N . VAL A 1 85 ? -11.977 -6.776 22.919 1.00 74.38 85 VAL A N 1
ATOM 638 C CA . VAL A 1 85 ? -11.193 -5.859 22.078 1.00 74.38 85 VAL A CA 1
ATOM 639 C C . VAL A 1 85 ? -9.782 -6.408 21.853 1.00 74.38 85 VAL A C 1
ATOM 641 O O . VAL A 1 85 ? -9.300 -6.441 20.727 1.00 74.38 85 VAL A O 1
ATOM 644 N N . LYS A 1 86 ? -9.128 -6.916 22.904 1.00 75.06 86 LYS A N 1
ATOM 645 C CA . LYS A 1 86 ? -7.792 -7.515 22.788 1.00 75.06 86 LYS A CA 1
ATOM 646 C C . LYS A 1 86 ? -7.770 -8.755 21.885 1.00 75.06 86 LYS A C 1
ATOM 648 O O . LYS A 1 86 ? -6.852 -8.881 21.081 1.00 75.06 86 LYS A O 1
ATOM 653 N N . LEU A 1 87 ? -8.747 -9.652 22.016 1.00 74.88 87 LEU A N 1
ATOM 654 C CA . LEU A 1 87 ? -8.850 -10.855 21.180 1.00 74.88 87 LEU A CA 1
ATOM 655 C C . LEU A 1 87 ? -9.157 -10.509 19.723 1.00 74.88 87 LEU A C 1
ATOM 657 O O . LEU A 1 87 ? -8.570 -11.098 18.825 1.00 74.88 87 LEU A O 1
ATOM 661 N N . ASP A 1 88 ? -10.025 -9.526 19.491 1.00 70.44 88 ASP A N 1
ATOM 662 C CA . ASP A 1 88 ? -10.362 -9.048 18.149 1.00 70.44 88 ASP A CA 1
ATOM 663 C C . ASP A 1 88 ? -9.136 -8.428 17.457 1.00 70.44 88 ASP A C 1
ATOM 665 O O . ASP A 1 88 ? -8.867 -8.696 16.285 1.00 70.44 88 ASP A O 1
ATOM 669 N N . HIS A 1 89 ? -8.316 -7.685 18.214 1.00 70.44 89 HIS A N 1
ATOM 670 C CA . HIS A 1 89 ? -7.020 -7.189 17.748 1.00 70.44 89 HIS A CA 1
ATOM 671 C C . HIS A 1 89 ? -6.038 -8.309 17.395 1.00 70.44 89 HIS A C 1
ATOM 673 O O . HIS A 1 89 ? -5.365 -8.218 16.370 1.00 70.44 89 HIS A O 1
ATOM 679 N N . GLN A 1 90 ? -5.951 -9.355 18.220 1.00 69.81 90 GLN A N 1
ATOM 680 C CA . GLN A 1 90 ? -5.073 -10.500 17.963 1.00 69.81 90 GLN A CA 1
ATOM 681 C C . GLN A 1 90 ? -5.517 -11.276 16.722 1.00 69.81 90 GLN A C 1
ATOM 683 O O . GLN A 1 90 ? -4.715 -11.472 15.816 1.00 69.81 90 GLN A O 1
ATOM 688 N N . LEU A 1 91 ? -6.806 -11.604 16.622 1.00 69.19 91 LEU A N 1
ATOM 689 C CA . LEU A 1 91 ? -7.362 -12.319 15.477 1.00 69.19 91 LEU A CA 1
ATOM 690 C C . LEU A 1 91 ? -7.184 -11.523 14.176 1.00 69.19 91 LEU A C 1
ATOM 692 O O . LEU A 1 91 ? -6.787 -12.076 13.154 1.00 69.19 91 LEU A O 1
ATOM 696 N N . SER A 1 92 ? -7.410 -10.206 14.220 1.00 68.81 92 SER A N 1
ATOM 697 C CA . SER A 1 92 ? -7.176 -9.320 13.074 1.00 68.81 92 SER A CA 1
ATOM 698 C C . SER A 1 92 ? -5.707 -9.325 12.641 1.00 68.81 92 SER A C 1
ATOM 700 O O . SER A 1 92 ? -5.413 -9.391 11.447 1.00 68.81 92 SER A O 1
ATOM 702 N N . ALA A 1 93 ? -4.775 -9.276 13.599 1.00 69.25 93 ALA A N 1
ATOM 703 C CA . ALA A 1 93 ? -3.345 -9.332 13.313 1.00 69.25 93 ALA A CA 1
ATOM 704 C C . ALA A 1 93 ? -2.934 -10.685 12.708 1.00 69.25 93 ALA A C 1
ATOM 706 O O . ALA A 1 93 ? -2.193 -10.705 11.724 1.00 69.25 93 ALA A O 1
ATOM 707 N N . ASP A 1 94 ? -3.462 -11.791 13.234 1.00 71.06 94 ASP A N 1
ATOM 708 C CA . ASP A 1 94 ? -3.181 -13.143 12.748 1.00 71.06 94 ASP A CA 1
ATOM 709 C C . ASP A 1 94 ? -3.721 -13.357 11.329 1.00 71.06 94 ASP A C 1
ATOM 711 O O . ASP A 1 94 ? -3.024 -13.900 10.471 1.00 71.06 94 ASP A O 1
ATOM 715 N N . VAL A 1 95 ? -4.927 -12.860 11.034 1.00 74.62 95 VAL A N 1
ATOM 716 C CA . VAL A 1 95 ? -5.501 -12.893 9.679 1.00 74.62 95 VAL A CA 1
ATOM 717 C C . VAL A 1 95 ? -4.612 -12.131 8.699 1.00 74.62 95 VAL A C 1
ATOM 719 O O . VAL A 1 95 ? -4.265 -12.666 7.647 1.00 74.62 95 VAL A O 1
ATOM 722 N N . VAL A 1 96 ? -4.188 -10.910 9.039 1.00 73.56 96 VAL A N 1
ATOM 723 C CA . VAL A 1 96 ? -3.318 -10.112 8.161 1.00 73.56 96 VAL A CA 1
ATOM 724 C C . VAL A 1 96 ? -1.957 -10.786 7.966 1.00 73.56 96 VAL A C 1
ATOM 726 O O . VAL A 1 96 ? -1.463 -10.838 6.838 1.00 73.56 96 VAL A O 1
ATOM 729 N N . ALA A 1 97 ? -1.365 -11.340 9.026 1.00 75.94 97 ALA A N 1
ATOM 730 C CA . ALA A 1 97 ? -0.096 -12.061 8.953 1.00 75.94 97 ALA A CA 1
ATOM 731 C C . ALA A 1 97 ? -0.195 -13.316 8.069 1.00 75.94 97 ALA A C 1
ATOM 733 O O . ALA A 1 97 ? 0.684 -13.562 7.236 1.00 75.94 97 ALA A O 1
ATOM 734 N N . ASN A 1 98 ? -1.287 -14.073 8.187 1.00 79.94 98 ASN A N 1
ATOM 735 C CA . ASN A 1 98 ? -1.556 -15.236 7.345 1.00 79.94 98 ASN A CA 1
ATOM 736 C C . ASN A 1 98 ? -1.744 -14.830 5.881 1.00 79.94 98 ASN A C 1
ATOM 738 O O . ASN A 1 98 ? -1.100 -15.401 5.002 1.00 79.94 98 ASN A O 1
ATOM 742 N N . CYS A 1 99 ? -2.547 -13.801 5.601 1.00 80.50 99 CYS A N 1
ATOM 743 C CA . CYS A 1 99 ? -2.747 -13.307 4.239 1.00 80.50 99 CYS A CA 1
ATOM 744 C C . CYS A 1 99 ? -1.442 -12.797 3.609 1.00 80.50 99 CYS A C 1
ATOM 746 O O . CYS A 1 99 ? -1.174 -13.087 2.444 1.00 80.50 99 CYS A O 1
ATOM 748 N N . LEU A 1 100 ? -0.602 -12.096 4.376 1.00 83.94 100 LEU A N 1
ATOM 749 C CA . LEU A 1 100 ? 0.718 -11.654 3.924 1.00 83.94 100 LEU A CA 1
ATOM 750 C C . LEU A 1 100 ? 1.640 -12.844 3.625 1.00 83.94 100 LEU A C 1
ATOM 752 O O . LEU A 1 100 ? 2.364 -12.832 2.631 1.00 83.94 100 LEU A O 1
ATOM 756 N N . THR A 1 101 ? 1.590 -13.891 4.449 1.00 82.38 101 THR A N 1
ATOM 757 C CA . THR A 1 101 ? 2.376 -15.116 4.245 1.00 82.38 101 THR A CA 1
ATOM 758 C C . THR A 1 101 ? 1.952 -15.844 2.971 1.00 82.38 101 THR A C 1
ATOM 760 O O . THR A 1 101 ? 2.807 -16.165 2.147 1.00 82.38 101 THR A O 1
ATOM 763 N N . VAL A 1 102 ? 0.643 -16.018 2.761 1.00 85.50 102 VAL A N 1
ATOM 764 C CA . VAL A 1 102 ? 0.079 -16.618 1.541 1.00 85.50 102 VAL A CA 1
ATOM 765 C C . VAL A 1 102 ? 0.446 -15.794 0.306 1.00 85.50 102 VAL A C 1
ATOM 767 O O . VAL A 1 102 ? 0.822 -16.352 -0.727 1.00 85.50 102 VAL A O 1
ATOM 770 N N . TRP A 1 103 ? 0.394 -14.462 0.407 1.00 88.69 103 TRP A N 1
ATOM 771 C CA . TRP A 1 103 ? 0.821 -13.570 -0.670 1.00 88.69 103 TRP A CA 1
ATOM 772 C C . TRP A 1 103 ? 2.312 -13.738 -0.998 1.00 88.69 103 TRP A C 1
ATOM 774 O O . TRP A 1 103 ? 2.668 -13.838 -2.173 1.00 88.69 103 TRP A O 1
ATOM 784 N N . LEU A 1 104 ? 3.177 -13.833 0.020 1.00 85.25 104 LEU A N 1
ATOM 785 C CA . LEU A 1 104 ? 4.612 -14.081 -0.161 1.00 85.25 104 LEU A CA 1
ATOM 786 C C . LEU A 1 104 ? 4.880 -15.438 -0.826 1.00 85.25 104 LEU A C 1
ATOM 788 O O . LEU A 1 104 ? 5.731 -15.512 -1.710 1.00 85.25 104 LEU A O 1
ATOM 792 N N . ASP A 1 105 ? 4.152 -16.490 -0.445 1.00 85.31 105 ASP A N 1
ATOM 793 C CA . ASP A 1 105 ? 4.288 -17.828 -1.038 1.00 85.31 105 ASP A CA 1
ATOM 794 C C . ASP A 1 105 ? 3.869 -17.842 -2.512 1.00 85.31 105 ASP A C 1
ATOM 796 O O . ASP A 1 105 ? 4.581 -18.374 -3.370 1.00 85.31 105 ASP A O 1
ATOM 800 N N . ALA A 1 106 ? 2.744 -17.197 -2.832 1.00 85.31 106 ALA A N 1
ATOM 801 C CA . ALA A 1 106 ? 2.280 -17.051 -4.205 1.00 85.31 106 ALA A CA 1
ATOM 802 C C . ALA A 1 106 ? 3.280 -16.251 -5.055 1.00 85.31 106 ALA A C 1
ATOM 804 O O . ALA A 1 106 ? 3.635 -16.680 -6.158 1.00 85.31 106 ALA A O 1
ATOM 805 N N . LEU A 1 107 ? 3.789 -15.132 -4.525 1.00 85.38 107 LEU A N 1
ATOM 806 C CA . LEU A 1 107 ? 4.796 -14.313 -5.194 1.00 85.38 107 LEU A CA 1
ATOM 807 C C . LEU A 1 107 ? 6.087 -15.103 -5.437 1.00 85.38 107 LEU A C 1
ATOM 809 O O . LEU A 1 107 ? 6.606 -15.084 -6.553 1.00 85.38 107 LEU A O 1
ATOM 813 N N . ALA A 1 108 ? 6.581 -15.834 -4.433 1.00 82.12 108 ALA A N 1
ATOM 814 C CA . ALA A 1 108 ? 7.785 -16.653 -4.545 1.00 82.12 108 ALA A CA 1
ATOM 815 C C . ALA A 1 108 ? 7.627 -17.760 -5.599 1.00 82.12 108 ALA A C 1
ATOM 817 O O . ALA A 1 108 ? 8.531 -17.978 -6.407 1.00 82.12 108 ALA A O 1
ATOM 818 N N . ALA A 1 109 ? 6.464 -18.416 -5.652 1.00 80.81 109 ALA A N 1
ATOM 819 C CA . ALA A 1 109 ? 6.178 -19.455 -6.637 1.00 80.81 109 ALA A CA 1
ATOM 820 C C . ALA A 1 109 ? 6.112 -18.901 -8.070 1.00 80.81 109 ALA A C 1
ATOM 822 O O . ALA A 1 109 ? 6.650 -19.509 -8.999 1.00 80.81 109 ALA A O 1
ATOM 823 N N . VAL A 1 110 ? 5.459 -17.751 -8.272 1.00 78.94 110 VAL A N 1
ATOM 824 C CA . VAL A 1 110 ? 5.353 -17.122 -9.599 1.00 78.94 110 VAL A CA 1
ATOM 825 C C . VAL A 1 110 ? 6.709 -16.586 -10.053 1.00 78.94 110 VAL A C 1
ATOM 827 O O . VAL A 1 110 ? 7.115 -16.843 -11.187 1.00 78.94 110 VAL A O 1
ATOM 830 N N . LEU A 1 111 ? 7.440 -15.919 -9.158 1.00 78.62 111 LEU A N 1
ATOM 831 C CA . LEU A 1 111 ? 8.787 -15.432 -9.430 1.00 78.62 111 LEU A CA 1
ATOM 832 C C . LEU A 1 111 ? 9.734 -16.597 -9.743 1.00 78.62 111 LEU A C 1
ATOM 834 O O . LEU A 1 111 ? 10.428 -16.557 -10.751 1.00 78.62 111 LEU A O 1
ATOM 838 N N . GLY A 1 112 ? 9.702 -17.679 -8.960 1.00 74.38 112 GLY A N 1
ATOM 839 C CA . GLY A 1 112 ? 10.485 -18.888 -9.222 1.00 74.38 112 GLY A CA 1
ATOM 840 C C . GLY A 1 112 ? 10.223 -19.471 -10.612 1.00 74.38 112 GLY A C 1
ATOM 841 O O . GLY A 1 112 ? 11.166 -19.765 -11.347 1.00 74.38 112 GLY A O 1
ATOM 842 N N . ARG A 1 113 ? 8.953 -19.555 -11.033 1.00 72.88 113 ARG A N 1
ATOM 843 C CA . ARG A 1 113 ? 8.599 -19.978 -12.399 1.00 72.88 113 ARG A CA 1
ATOM 844 C C . ARG A 1 113 ? 9.137 -19.017 -13.461 1.00 72.88 113 ARG A C 1
ATOM 846 O O . ARG A 1 113 ? 9.750 -19.482 -14.419 1.00 72.88 113 ARG A O 1
ATOM 853 N N . ALA A 1 114 ? 8.976 -17.708 -13.275 1.00 67.81 114 ALA A N 1
ATOM 854 C CA . ALA A 1 114 ? 9.483 -16.694 -14.204 1.00 67.81 114 ALA A CA 1
ATOM 855 C C . ALA A 1 114 ? 11.018 -16.717 -14.333 1.00 67.81 114 ALA A C 1
ATOM 857 O O . ALA A 1 114 ? 11.562 -16.426 -15.397 1.00 67.81 114 ALA A O 1
ATOM 858 N N . LEU A 1 115 ? 11.720 -17.103 -13.265 1.00 67.56 115 LEU A N 1
ATOM 859 C CA . LEU A 1 115 ? 13.174 -17.251 -13.249 1.00 67.56 115 LEU A CA 1
ATOM 860 C C . LEU A 1 115 ? 13.655 -18.598 -13.827 1.00 67.56 115 LEU A C 1
ATOM 862 O O . LEU A 1 115 ? 14.780 -18.672 -14.314 1.00 67.56 115 LEU A O 1
ATOM 866 N N . SER A 1 116 ? 12.828 -19.653 -13.810 1.00 60.56 116 SER A N 1
ATOM 867 C CA . SER A 1 116 ? 13.175 -20.987 -14.346 1.00 60.56 116 SER A CA 1
ATOM 868 C C . SER A 1 116 ? 13.174 -21.111 -15.868 1.00 60.56 116 SER A C 1
ATOM 870 O O . SER A 1 116 ? 13.770 -22.045 -16.409 1.00 60.56 116 SER A O 1
ATOM 872 N N . SER A 1 117 ? 12.506 -20.203 -16.582 1.00 52.09 117 SER A N 1
ATOM 873 C CA . SER A 1 117 ? 12.362 -20.279 -18.035 1.00 52.09 117 SER A CA 1
ATOM 874 C C . SER A 1 117 ? 13.623 -19.796 -18.775 1.00 52.09 117 SER A C 1
ATOM 876 O O . SER A 1 117 ? 13.629 -18.724 -19.374 1.00 52.09 117 SER A O 1
ATOM 878 N N . GLY A 1 118 ? 14.675 -20.624 -18.774 1.00 46.66 118 GLY A N 1
ATOM 879 C CA . GLY A 1 118 ? 15.816 -20.556 -19.704 1.00 46.66 118 GLY A CA 1
ATOM 880 C C . GLY A 1 118 ? 17.047 -19.745 -19.253 1.00 46.66 118 GLY A C 1
ATOM 881 O O . GLY A 1 118 ? 16.994 -18.996 -18.280 1.00 46.66 118 GLY A O 1
ATOM 882 N N . PRO A 1 119 ? 18.203 -19.912 -19.935 1.00 39.66 119 PRO A N 1
ATOM 883 C CA . PRO A 1 119 ? 19.445 -19.236 -19.583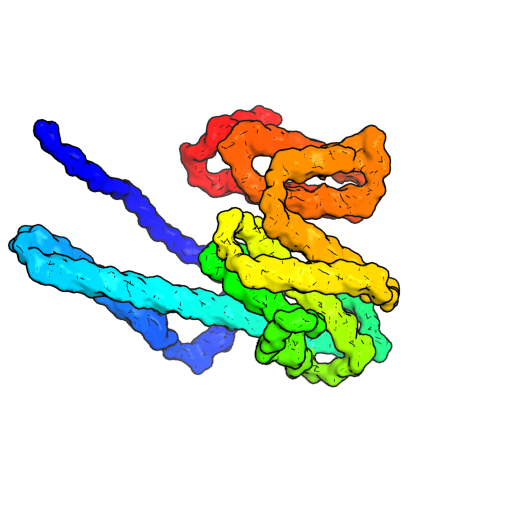 1.00 39.66 119 PRO A CA 1
ATOM 884 C C . PRO A 1 119 ? 19.336 -17.753 -19.945 1.00 39.66 119 PRO A C 1
ATOM 886 O O . PRO A 1 119 ? 19.197 -17.386 -21.110 1.00 39.66 119 PRO A O 1
ATOM 889 N N . GLY A 1 120 ? 19.404 -16.912 -18.920 1.00 48.84 120 GLY A N 1
ATOM 890 C CA . GLY A 1 120 ? 19.158 -15.484 -19.025 1.00 48.84 120 GLY A CA 1
ATOM 891 C C . GLY A 1 120 ? 17.756 -15.177 -18.532 1.00 48.84 120 GLY A C 1
ATOM 892 O O . GLY A 1 120 ? 16.765 -15.547 -19.155 1.00 48.84 120 GLY A O 1
ATOM 893 N N . ILE A 1 121 ? 17.687 -14.465 -17.409 1.00 48.34 121 ILE A N 1
ATOM 894 C CA . ILE A 1 121 ? 16.460 -13.815 -16.969 1.00 48.34 121 ILE A CA 1
ATOM 895 C C . ILE A 1 121 ? 16.075 -12.907 -18.123 1.00 48.34 121 ILE A C 1
ATOM 897 O O . ILE A 1 121 ? 16.660 -11.842 -18.336 1.00 48.34 121 ILE A O 1
ATOM 901 N N . LYS A 1 122 ? 15.080 -13.298 -18.900 1.00 51.09 122 LYS A N 1
ATOM 902 C CA . LYS A 1 122 ? 14.350 -12.292 -19.633 1.00 51.09 122 LYS A CA 1
ATOM 903 C C . LYS A 1 122 ? 13.548 -11.570 -18.552 1.00 51.09 122 LYS A C 1
ATOM 905 O O . LYS A 1 122 ? 12.402 -11.896 -18.289 1.00 51.09 122 LYS A O 1
ATOM 910 N N . LEU A 1 123 ? 14.132 -10.561 -17.898 1.00 50.75 123 LEU A N 1
ATOM 911 C CA . LEU A 1 123 ? 13.319 -9.569 -17.182 1.00 50.75 123 LEU A CA 1
ATOM 912 C C . LEU A 1 123 ? 12.302 -8.944 -18.159 1.00 50.75 123 LEU A C 1
ATOM 914 O O . LEU A 1 123 ? 11.293 -8.415 -17.730 1.00 50.75 123 LEU A O 1
ATOM 918 N N . SER A 1 124 ? 12.514 -9.082 -19.476 1.00 44.41 124 SER A N 1
ATOM 919 C CA . SER A 1 124 ? 11.519 -8.829 -20.518 1.00 44.41 124 SER A CA 1
ATOM 920 C C . SER A 1 124 ? 10.306 -9.779 -20.527 1.00 44.41 124 SER A C 1
ATOM 922 O O . SER A 1 124 ? 9.281 -9.398 -21.083 1.00 44.41 124 SER A O 1
ATOM 924 N N . THR A 1 125 ? 10.377 -10.983 -19.938 1.00 44.12 125 THR A N 1
ATOM 925 C CA . THR A 1 125 ? 9.203 -11.856 -19.693 1.00 44.12 125 THR A CA 1
ATOM 926 C C . THR A 1 125 ? 8.421 -11.457 -18.447 1.00 44.12 125 THR A C 1
ATOM 928 O O . THR A 1 125 ? 7.220 -11.711 -18.390 1.00 44.12 125 THR A O 1
ATOM 931 N N . VAL A 1 126 ? 9.062 -10.788 -17.484 1.00 52.56 126 VAL A N 1
ATOM 932 C CA . VAL A 1 126 ? 8.360 -10.069 -16.416 1.00 52.56 126 VAL A CA 1
ATOM 933 C C . VAL A 1 126 ? 7.783 -8.813 -17.068 1.00 52.56 126 VAL A C 1
ATOM 935 O O . VAL A 1 126 ? 8.443 -7.785 -17.189 1.00 52.56 126 VAL A O 1
ATOM 938 N N . GLN A 1 127 ? 6.580 -8.948 -17.627 1.00 51.06 127 GLN A N 1
ATOM 939 C CA . GLN A 1 127 ? 5.912 -7.868 -18.347 1.00 51.06 127 GLN A CA 1
ATOM 940 C C . GLN A 1 127 ? 5.861 -6.602 -17.483 1.00 51.06 127 GLN A C 1
ATOM 942 O O . GLN A 1 127 ? 5.741 -6.669 -16.259 1.00 51.06 127 GLN A O 1
ATOM 947 N N . THR A 1 128 ? 5.918 -5.434 -18.125 1.00 50.47 128 THR A N 1
ATOM 948 C CA . THR A 1 128 ? 5.616 -4.158 -17.469 1.00 50.47 128 THR A CA 1
ATOM 949 C C . THR A 1 128 ? 4.236 -4.253 -16.822 1.00 50.47 128 THR A C 1
ATOM 951 O O . THR A 1 128 ? 3.244 -4.255 -17.543 1.00 50.47 128 THR A O 1
ATOM 954 N N . GLY A 1 129 ? 4.177 -4.371 -15.494 1.00 53.84 129 GLY A N 1
ATOM 955 C CA . GLY A 1 129 ? 2.930 -4.604 -14.758 1.00 53.84 129 GLY A CA 1
ATOM 956 C C . GLY A 1 129 ? 2.867 -5.917 -13.972 1.00 53.84 129 GLY A C 1
ATOM 957 O O . GLY A 1 129 ? 1.845 -6.195 -13.353 1.00 53.84 129 GLY A O 1
ATOM 958 N N . PHE A 1 130 ? 3.923 -6.729 -13.944 1.00 62.81 130 PHE A N 1
ATOM 959 C CA . PHE A 1 130 ? 4.058 -7.780 -12.933 1.00 62.81 130 PHE A CA 1
ATOM 960 C C . PHE A 1 130 ? 4.369 -7.170 -11.551 1.00 62.81 130 PHE A C 1
ATOM 962 O O . PHE A 1 130 ? 5.242 -6.307 -11.488 1.00 62.81 130 PHE A O 1
ATOM 969 N N . PRO A 1 131 ? 3.723 -7.605 -10.451 1.00 65.25 131 PRO A N 1
ATOM 970 C CA . PRO A 1 131 ? 2.646 -8.589 -10.344 1.00 65.25 131 PRO A CA 1
ATOM 971 C C . PRO A 1 131 ? 1.249 -7.944 -10.347 1.00 65.25 131 PRO A C 1
ATOM 973 O O . PRO A 1 131 ? 0.279 -8.628 -10.053 1.00 65.25 131 PRO A O 1
ATOM 976 N N . ARG A 1 132 ? 1.094 -6.651 -10.665 1.00 66.38 132 ARG 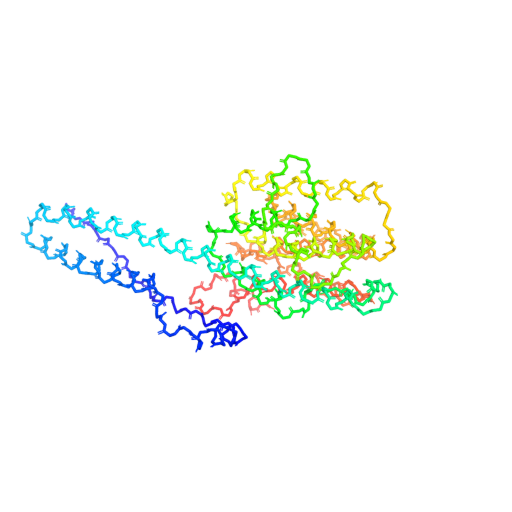A N 1
ATOM 977 C CA . ARG A 1 132 ? -0.210 -5.950 -10.671 1.00 66.38 132 ARG A CA 1
ATOM 978 C C . ARG A 1 132 ? -1.304 -6.652 -11.478 1.00 66.38 132 ARG A C 1
ATOM 980 O O . ARG A 1 132 ? -2.487 -6.471 -11.199 1.00 66.38 132 ARG A O 1
ATOM 987 N N . HIS A 1 133 ? -0.937 -7.434 -12.489 1.00 69.81 133 HIS A N 1
ATOM 988 C CA . HIS A 1 133 ? -1.888 -8.228 -13.269 1.00 69.81 133 HIS A CA 1
ATOM 989 C C . HIS A 1 133 ? -2.283 -9.557 -12.613 1.00 69.81 133 HIS A C 1
ATOM 991 O O . HIS A 1 133 ? -3.327 -10.106 -12.966 1.00 69.81 133 HIS A O 1
ATOM 997 N N . GLU A 1 134 ? -1.503 -10.041 -11.651 1.00 76.38 134 GLU A N 1
ATOM 998 C CA . GLU A 1 134 ? -1.715 -11.319 -10.985 1.00 76.38 134 GLU A CA 1
ATOM 999 C C . GLU A 1 134 ? -2.911 -11.266 -10.021 1.00 76.38 134 GLU A C 1
ATOM 1001 O O . GLU A 1 134 ? -3.042 -10.317 -9.237 1.00 76.38 134 GLU A O 1
ATOM 1006 N N . PRO A 1 135 ? -3.778 -12.295 -10.023 1.00 79.50 135 PRO A N 1
ATOM 1007 C CA . PRO A 1 135 ? -4.979 -12.314 -9.193 1.00 79.50 135 PRO A CA 1
ATOM 1008 C C . PRO A 1 135 ? -4.645 -12.293 -7.698 1.00 79.50 135 PRO A C 1
ATOM 1010 O O . PRO A 1 135 ? -5.250 -11.525 -6.961 1.00 79.50 135 PRO A O 1
ATOM 1013 N N . PHE A 1 136 ? -3.619 -13.033 -7.256 1.00 83.88 136 PHE A N 1
ATOM 1014 C CA . PHE A 1 136 ? -3.216 -13.056 -5.842 1.00 83.88 136 PHE A CA 1
ATOM 1015 C C . PHE A 1 136 ? -2.787 -11.670 -5.332 1.00 83.88 136 PHE A C 1
ATOM 1017 O O . PHE A 1 136 ? -3.004 -11.336 -4.169 1.00 83.88 136 PHE A O 1
ATOM 1024 N N . HIS A 1 137 ? -2.176 -10.853 -6.198 1.00 85.25 137 HIS A N 1
ATOM 1025 C CA . HIS A 1 137 ? -1.718 -9.519 -5.836 1.00 85.25 137 HIS A CA 1
ATOM 1026 C C . HIS A 1 137 ? -2.897 -8.544 -5.750 1.00 85.25 137 HIS A C 1
ATOM 1028 O O . HIS A 1 137 ? -3.010 -7.811 -4.771 1.00 85.25 137 HIS A O 1
ATOM 1034 N N . LYS A 1 138 ? -3.825 -8.591 -6.716 1.00 82.69 138 LYS A N 1
ATOM 1035 C CA . LYS A 1 138 ? -5.061 -7.789 -6.691 1.00 82.69 138 LYS A CA 1
ATOM 1036 C C . LYS A 1 138 ? -5.957 -8.124 -5.500 1.00 82.69 138 LYS A C 1
ATOM 1038 O O . LYS A 1 138 ? -6.494 -7.211 -4.869 1.00 82.69 138 LYS A O 1
ATOM 1043 N N . ASP A 1 139 ? -6.100 -9.410 -5.187 1.00 83.25 139 ASP A N 1
ATOM 1044 C CA . ASP A 1 139 ? -6.896 -9.885 -4.054 1.00 83.25 139 ASP A CA 1
ATOM 1045 C C . ASP A 1 139 ? -6.303 -9.364 -2.737 1.00 83.25 139 ASP A C 1
ATOM 1047 O O . ASP A 1 139 ? -7.034 -8.859 -1.884 1.00 83.25 139 ASP A O 1
ATOM 1051 N N . PHE A 1 140 ? -4.971 -9.380 -2.598 1.00 88.19 140 PHE A N 1
ATOM 1052 C CA . PHE A 1 140 ? -4.309 -8.846 -1.409 1.00 88.19 140 PHE A CA 1
ATOM 1053 C C . PHE A 1 140 ? -4.413 -7.318 -1.299 1.00 88.19 140 PHE A C 1
ATOM 1055 O O . PHE A 1 140 ? -4.740 -6.818 -0.225 1.00 88.19 140 PHE A O 1
ATOM 1062 N N . CYS A 1 141 ? -4.246 -6.563 -2.392 1.00 84.94 141 CYS A N 1
ATOM 1063 C CA . CYS A 1 141 ? -4.504 -5.115 -2.387 1.00 84.94 141 CYS A CA 1
ATOM 1064 C C . CYS A 1 141 ? -5.951 -4.796 -1.982 1.00 84.94 141 CYS A C 1
ATOM 1066 O O . CYS A 1 141 ? -6.196 -3.879 -1.203 1.00 84.94 141 CYS A O 1
ATOM 1068 N N . SER A 1 142 ? -6.917 -5.583 -2.462 1.00 83.12 142 SER A N 1
ATOM 1069 C CA . SER A 1 142 ? -8.328 -5.422 -2.092 1.00 83.12 142 SER A CA 1
ATOM 1070 C C . SER A 1 142 ? -8.557 -5.697 -0.605 1.00 83.12 142 SER A C 1
ATOM 1072 O O . SER A 1 142 ? -9.292 -4.959 0.046 1.00 83.12 142 SER A O 1
ATOM 1074 N N . LEU A 1 143 ? -7.881 -6.700 -0.038 1.00 84.44 143 LEU A N 1
ATOM 1075 C CA . LEU A 1 143 ? -7.916 -6.981 1.396 1.00 84.44 143 LEU A CA 1
ATOM 1076 C C . LEU A 1 143 ? -7.309 -5.836 2.215 1.00 84.44 143 LEU A C 1
ATOM 1078 O O . LEU A 1 143 ? -7.894 -5.433 3.218 1.00 84.44 143 LEU A O 1
ATOM 1082 N N . LEU A 1 144 ? -6.189 -5.257 1.767 1.00 85.00 144 LEU A N 1
ATOM 1083 C CA . LEU A 1 144 ? -5.564 -4.107 2.429 1.00 85.00 144 LEU A CA 1
ATOM 1084 C C . LEU A 1 144 ? -6.500 -2.899 2.520 1.00 85.00 144 LEU A C 1
ATOM 1086 O O . LEU A 1 144 ? -6.417 -2.157 3.495 1.00 85.00 144 LEU A O 1
ATOM 1090 N N . ARG A 1 145 ? -7.430 -2.721 1.573 1.00 81.25 145 ARG A N 1
ATOM 1091 C CA . ARG A 1 145 ? -8.462 -1.665 1.624 1.00 81.25 145 ARG A CA 1
ATOM 1092 C C . ARG A 1 145 ? -9.526 -1.903 2.694 1.00 81.25 145 ARG A C 1
ATOM 1094 O O . ARG A 1 145 ? -10.147 -0.948 3.146 1.00 81.25 145 ARG A O 1
ATOM 1101 N N . LEU A 1 146 ? -9.716 -3.149 3.120 1.00 80.88 146 LEU A N 1
ATOM 1102 C CA . LEU A 1 146 ? -10.667 -3.522 4.170 1.00 80.88 146 LEU A CA 1
ATOM 1103 C C . LEU A 1 146 ? -10.045 -3.478 5.573 1.00 80.88 146 LEU A C 1
ATOM 1105 O O . LEU A 1 146 ? -10.773 -3.533 6.562 1.00 80.88 146 LEU A O 1
ATOM 1109 N N . VAL A 1 147 ? -8.715 -3.367 5.679 1.00 81.50 147 VAL A N 1
ATOM 1110 C CA . VAL A 1 147 ? -8.025 -3.288 6.975 1.00 81.50 147 VAL A CA 1
ATOM 1111 C C . VAL A 1 147 ? -8.456 -2.012 7.715 1.00 81.50 147 VAL A C 1
ATOM 1113 O O . VAL A 1 147 ? -8.387 -0.929 7.124 1.00 81.50 147 VAL A O 1
ATOM 1116 N N . PRO A 1 148 ? -8.881 -2.096 8.988 1.00 78.50 148 PRO A N 1
ATOM 1117 C CA . PRO A 1 148 ? -9.247 -0.917 9.769 1.00 78.50 148 PRO A CA 1
ATOM 1118 C C . PRO A 1 148 ? -8.052 0.017 10.029 1.00 78.50 148 PRO A C 1
ATOM 1120 O O . PRO A 1 148 ? -6.920 -0.441 10.193 1.00 78.50 148 PRO A O 1
ATOM 1123 N N . GLU A 1 149 ? -8.304 1.329 10.096 1.00 77.25 149 GLU A N 1
ATOM 1124 C CA . GLU A 1 149 ? -7.261 2.373 10.171 1.00 77.25 149 GLU A CA 1
ATOM 1125 C C . GLU A 1 149 ? -6.273 2.183 11.326 1.00 77.25 149 GLU A C 1
ATOM 1127 O O . GLU A 1 149 ? -5.068 2.373 11.163 1.00 77.25 149 GLU A O 1
ATOM 1132 N N . ASN A 1 150 ? -6.762 1.716 12.475 1.00 76.44 150 ASN A N 1
ATOM 1133 C CA . ASN A 1 150 ? -5.966 1.482 13.678 1.00 76.44 150 ASN A CA 1
ATOM 1134 C C . ASN A 1 150 ? -4.897 0.384 13.522 1.00 76.44 150 ASN A C 1
ATOM 1136 O O . ASN A 1 150 ? -4.012 0.287 14.368 1.00 76.44 150 ASN A O 1
ATOM 1140 N N . TYR A 1 151 ? -4.960 -0.437 12.471 1.00 78.62 151 TYR A N 1
ATOM 1141 C CA . TYR A 1 151 ? -3.941 -1.452 12.185 1.00 78.62 151 TYR A CA 1
ATOM 1142 C C . TYR A 1 151 ? -3.000 -1.061 11.061 1.00 78.62 151 TYR A C 1
ATOM 1144 O O . TYR A 1 151 ? -1.958 -1.701 10.902 1.00 78.62 151 TYR A O 1
ATOM 1152 N N . LEU A 1 152 ? -3.342 -0.039 10.276 1.00 83.69 152 LEU A N 1
ATOM 1153 C CA . LEU A 1 152 ? -2.588 0.278 9.076 1.00 83.69 152 LEU A CA 1
ATOM 1154 C C . LEU A 1 152 ? -1.114 0.571 9.425 1.00 83.69 152 LEU A C 1
ATOM 1156 O O . LEU A 1 152 ? -0.242 0.183 8.655 1.00 83.69 152 LEU A O 1
ATOM 1160 N N . ASP A 1 153 ? -0.807 1.231 10.556 1.00 82.88 153 ASP A N 1
ATOM 1161 C CA . ASP A 1 153 ? 0.585 1.537 10.956 1.00 82.88 153 ASP A CA 1
ATOM 1162 C C . ASP A 1 153 ? 1.404 0.251 11.131 1.00 82.88 153 ASP A C 1
ATOM 1164 O O . ASP A 1 153 ? 2.528 0.136 10.639 1.00 82.88 153 ASP A O 1
ATOM 1168 N N . SER A 1 154 ? 0.800 -0.757 11.765 1.00 82.56 154 SER A N 1
ATOM 1169 C CA . SER A 1 154 ? 1.418 -2.071 11.949 1.00 82.56 154 SER A CA 1
ATOM 1170 C C . SER A 1 154 ? 1.579 -2.803 10.618 1.00 82.56 154 SER A C 1
ATOM 1172 O O . SER A 1 154 ? 2.617 -3.421 10.387 1.00 82.56 154 SER A O 1
ATOM 1174 N N . VAL A 1 155 ? 0.599 -2.700 9.715 1.00 87.12 155 VAL A N 1
ATOM 1175 C CA . VAL A 1 155 ? 0.696 -3.275 8.366 1.00 87.12 155 VAL A CA 1
ATOM 1176 C C . VAL A 1 155 ? 1.816 -2.615 7.569 1.00 87.12 155 VAL A C 1
ATOM 1178 O O . VAL A 1 155 ? 2.675 -3.313 7.035 1.00 87.12 155 VAL A O 1
ATOM 1181 N N . LEU A 1 156 ? 1.860 -1.282 7.538 1.00 87.56 156 LEU A N 1
ATOM 1182 C CA . LEU A 1 156 ? 2.901 -0.518 6.859 1.00 87.56 156 LEU A CA 1
ATOM 1183 C C . LEU A 1 156 ? 4.283 -0.891 7.397 1.00 87.56 156 LEU A C 1
ATOM 1185 O O . LEU A 1 156 ? 5.191 -1.193 6.626 1.00 87.56 156 LEU A O 1
ATOM 1189 N N . ARG A 1 157 ? 4.439 -0.928 8.722 1.00 85.06 157 ARG A N 1
ATOM 1190 C CA . ARG A 1 157 ? 5.694 -1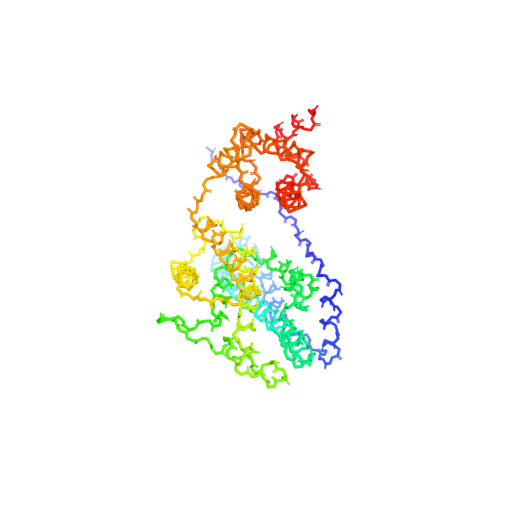.317 9.363 1.00 85.06 157 ARG A CA 1
ATOM 1191 C C . ARG A 1 157 ? 6.110 -2.739 8.987 1.00 85.06 157 ARG A C 1
ATOM 1193 O O . ARG A 1 157 ? 7.272 -2.947 8.649 1.00 85.06 157 ARG A O 1
ATOM 1200 N N . SER A 1 158 ? 5.182 -3.696 9.002 1.00 84.12 158 SER A N 1
ATOM 1201 C CA . SER A 1 158 ? 5.438 -5.078 8.581 1.00 84.12 158 SER A CA 1
ATOM 1202 C C . SER A 1 158 ? 5.894 -5.156 7.123 1.00 84.12 158 SER A C 1
ATOM 1204 O O . SER A 1 158 ? 6.885 -5.822 6.841 1.00 84.12 158 SER A O 1
ATOM 1206 N N . LEU A 1 159 ? 5.243 -4.429 6.208 1.00 88.31 159 LEU A N 1
ATOM 1207 C CA . LEU A 1 159 ? 5.639 -4.367 4.796 1.00 88.31 159 LEU A CA 1
ATOM 1208 C C . LEU A 1 159 ? 7.038 -3.763 4.613 1.00 88.31 159 LEU A C 1
ATOM 1210 O O . LEU A 1 159 ? 7.841 -4.305 3.857 1.00 88.31 159 LEU A O 1
ATOM 1214 N N . LEU A 1 160 ? 7.360 -2.681 5.330 1.00 86.38 160 LEU A N 1
ATOM 1215 C CA . LEU A 1 160 ? 8.679 -2.038 5.278 1.00 86.38 160 LEU A CA 1
ATOM 1216 C C . LEU A 1 160 ? 9.803 -2.979 5.742 1.00 86.38 160 LEU A C 1
ATOM 1218 O O . LEU A 1 160 ? 10.893 -2.966 5.176 1.00 86.38 160 LEU A O 1
ATOM 1222 N N . LEU A 1 161 ? 9.524 -3.852 6.713 1.00 82.31 161 LEU A N 1
ATOM 1223 C CA . LEU A 1 161 ? 10.473 -4.856 7.204 1.00 82.31 161 LEU A CA 1
ATOM 1224 C C . LEU A 1 161 ? 10.740 -6.007 6.216 1.00 82.31 161 LEU A C 1
ATOM 1226 O O . LEU A 1 161 ? 11.693 -6.762 6.416 1.00 82.31 161 LEU A O 1
ATOM 1230 N N . LEU A 1 162 ? 9.926 -6.152 5.165 1.00 81.44 162 LEU A N 1
ATOM 1231 C CA . LEU A 1 162 ? 10.126 -7.148 4.108 1.00 81.44 162 LEU A CA 1
ATOM 1232 C C . LEU A 1 162 ? 11.050 -6.665 2.984 1.00 81.44 162 LEU A C 1
ATOM 1234 O O . LEU A 1 162 ? 11.450 -7.472 2.143 1.00 81.44 162 LEU A O 1
ATOM 1238 N N . PHE A 1 163 ? 11.388 -5.371 2.938 1.00 81.94 163 PHE A N 1
ATOM 1239 C CA . PHE A 1 163 ? 12.201 -4.832 1.852 1.00 81.94 163 PHE A CA 1
ATOM 1240 C C . PHE A 1 163 ? 13.591 -5.494 1.817 1.00 81.94 163 PHE A C 1
ATOM 1242 O O . PHE A 1 163 ? 14.244 -5.615 2.853 1.00 81.94 163 PHE A O 1
ATOM 1249 N N . PRO A 1 164 ? 14.082 -5.883 0.626 1.00 71.88 164 PRO A N 1
ATOM 1250 C CA . PRO A 1 164 ? 15.287 -6.699 0.486 1.00 71.88 164 PRO A CA 1
ATOM 1251 C C . PRO A 1 164 ? 16.613 -5.984 0.692 1.00 71.88 164 PRO A C 1
ATOM 1253 O O . PRO A 1 164 ? 17.644 -6.644 0.796 1.00 71.88 164 PRO A O 1
ATOM 1256 N N . LEU A 1 165 ? 16.625 -4.653 0.690 1.00 69.62 165 LEU A N 1
ATOM 1257 C CA . LEU A 1 165 ? 17.875 -3.921 0.821 1.00 69.62 165 LEU A CA 1
ATOM 1258 C C . LEU A 1 165 ? 18.258 -3.748 2.289 1.00 69.62 165 LEU A C 1
ATOM 1260 O O . LEU A 1 165 ? 17.519 -3.146 3.065 1.00 69.62 165 LEU A O 1
ATOM 1264 N N . ASP A 1 166 ? 19.462 -4.214 2.618 1.00 68.06 166 ASP A N 1
ATOM 1265 C CA . ASP A 1 166 ? 20.112 -3.995 3.907 1.00 68.06 166 ASP A CA 1
ATOM 1266 C C . ASP A 1 166 ? 20.439 -2.504 4.078 1.00 68.06 166 ASP A C 1
ATOM 1268 O O . ASP A 1 166 ? 21.459 -1.992 3.604 1.00 68.06 166 ASP A O 1
ATOM 1272 N N . ILE A 1 167 ? 19.552 -1.785 4.761 1.00 70.50 167 ILE A N 1
ATOM 1273 C CA . ILE A 1 167 ? 19.776 -0.390 5.133 1.00 70.50 167 ILE A CA 1
ATOM 1274 C C . ILE A 1 167 ? 20.473 -0.356 6.498 1.00 70.50 167 ILE A C 1
ATOM 1276 O O . ILE A 1 167 ? 20.001 -0.991 7.448 1.00 70.50 167 ILE A O 1
ATOM 1280 N N . PRO A 1 168 ? 21.564 0.418 6.647 1.00 65.69 168 PRO A N 1
ATOM 1281 C CA . PRO A 1 168 ? 22.244 0.566 7.927 1.00 65.69 168 PRO A CA 1
ATOM 1282 C C . PRO A 1 168 ? 21.275 0.986 9.039 1.00 65.69 168 PRO A C 1
ATOM 1284 O O . PRO A 1 168 ? 20.496 1.927 8.874 1.00 65.69 168 PRO A O 1
ATOM 1287 N N . ASN A 1 169 ? 21.371 0.328 10.196 1.00 64.44 169 ASN A N 1
ATOM 1288 C CA . ASN A 1 169 ? 20.559 0.608 11.386 1.00 64.44 169 ASN A CA 1
ATOM 1289 C C . ASN A 1 169 ? 19.049 0.331 11.232 1.00 64.44 169 ASN A C 1
ATOM 1291 O O . ASN A 1 169 ? 18.249 0.902 11.982 1.00 64.44 169 ASN A O 1
ATOM 1295 N N . ILE A 1 170 ? 18.647 -0.521 10.282 1.00 68.44 170 ILE A N 1
ATOM 1296 C CA . ILE A 1 170 ? 17.314 -1.136 10.257 1.00 68.44 170 ILE A CA 1
ATOM 1297 C C . ILE A 1 170 ? 17.437 -2.573 10.794 1.00 68.44 170 ILE A C 1
ATOM 1299 O O . ILE A 1 170 ? 18.312 -3.311 10.338 1.00 68.44 170 ILE A O 1
ATOM 1303 N N . PRO A 1 171 ? 16.618 -2.982 11.781 1.00 65.31 171 PRO A N 1
ATOM 1304 C CA . PRO A 1 171 ? 16.639 -4.353 12.278 1.00 65.31 171 PRO A CA 1
ATOM 1305 C C . PRO A 1 171 ? 16.234 -5.327 11.168 1.00 65.31 171 PRO A C 1
ATOM 1307 O O . PRO A 1 171 ? 15.200 -5.146 10.524 1.00 65.31 171 PRO A O 1
ATOM 1310 N N . LYS A 1 172 ? 17.042 -6.373 10.963 1.00 64.50 172 LYS A N 1
ATOM 1311 C CA . LYS A 1 172 ? 16.708 -7.454 10.033 1.00 64.50 172 LYS A CA 1
ATOM 1312 C C . LYS A 1 172 ? 15.485 -8.207 10.551 1.00 64.50 172 LYS A C 1
ATOM 1314 O O . LYS A 1 172 ? 15.467 -8.647 11.701 1.00 64.50 172 LYS A O 1
ATOM 1319 N N . SER A 1 173 ? 14.472 -8.351 9.704 1.00 67.50 173 SER A N 1
ATOM 1320 C CA . SER A 1 173 ? 13.313 -9.184 10.012 1.00 67.50 173 SER A CA 1
ATOM 1321 C C . SER A 1 173 ? 13.644 -10.653 9.747 1.00 67.50 173 SER A C 1
ATOM 1323 O O . SER A 1 173 ? 14.165 -10.955 8.670 1.00 67.50 173 SER A O 1
ATOM 1325 N N . PRO A 1 174 ? 13.290 -11.585 10.653 1.00 64.19 174 PRO A N 1
ATOM 1326 C CA . PRO A 1 174 ? 13.389 -13.017 10.372 1.00 64.19 174 PRO A CA 1
ATOM 1327 C C . PRO A 1 174 ? 12.464 -13.450 9.224 1.00 64.19 174 PRO A C 1
ATOM 1329 O O . PRO A 1 174 ? 12.663 -14.516 8.658 1.00 64.19 174 PRO A O 1
ATOM 1332 N N . TYR A 1 175 ? 11.489 -12.611 8.856 1.00 67.56 175 TYR A N 1
ATOM 1333 C CA . TYR A 1 175 ? 10.590 -12.804 7.719 1.00 67.56 175 TYR A CA 1
ATOM 1334 C C . TYR A 1 175 ? 10.965 -11.938 6.507 1.00 67.56 175 TYR A C 1
ATOM 1336 O O . TYR A 1 175 ? 10.168 -11.813 5.586 1.00 67.56 175 TYR A O 1
ATOM 1344 N N . GLY A 1 176 ? 12.148 -11.311 6.509 1.00 69.19 176 GLY A N 1
ATOM 1345 C CA . GLY A 1 176 ? 12.605 -10.410 5.448 1.00 69.19 176 GLY A CA 1
ATOM 1346 C C . GLY A 1 176 ? 12.944 -11.120 4.132 1.00 69.19 176 GLY A C 1
ATOM 1347 O O . GLY A 1 176 ? 12.614 -12.284 3.911 1.00 69.19 176 GLY A O 1
ATOM 1348 N N . ALA A 1 177 ? 13.652 -10.432 3.238 1.00 70.81 177 ALA A N 1
ATOM 1349 C CA . ALA A 1 177 ? 13.933 -10.979 1.912 1.00 70.81 177 ALA A CA 1
ATOM 1350 C C . ALA A 1 177 ? 14.726 -12.292 1.916 1.00 70.81 177 ALA A C 1
ATOM 1352 O O . ALA A 1 177 ? 14.481 -13.142 1.069 1.00 70.81 177 ALA A O 1
ATOM 1353 N N . GLU A 1 178 ? 15.623 -12.505 2.883 1.00 73.19 178 GLU A N 1
ATOM 1354 C CA . GLU A 1 178 ? 16.326 -13.788 3.038 1.00 73.19 178 GLU A CA 1
ATOM 1355 C C . GLU A 1 178 ? 15.338 -14.954 3.227 1.00 73.19 178 GLU A C 1
ATOM 1357 O O . GLU A 1 178 ? 15.474 -15.992 2.581 1.00 73.19 178 GLU A O 1
ATOM 1362 N N . PHE A 1 179 ? 14.293 -14.761 4.038 1.00 75.31 179 PHE A N 1
ATOM 1363 C CA . PHE A 1 179 ? 13.219 -15.737 4.232 1.00 75.31 179 PHE A CA 1
ATOM 1364 C C . PHE A 1 179 ? 12.343 -15.890 2.982 1.00 75.31 179 PHE A C 1
ATOM 1366 O O . PHE A 1 179 ? 11.982 -17.004 2.611 1.00 75.31 179 PHE A O 1
ATOM 1373 N N . PHE A 1 180 ? 12.049 -14.793 2.278 1.00 78.38 180 PHE A N 1
ATOM 1374 C CA . PHE A 1 180 ? 11.355 -14.851 0.989 1.00 78.38 180 PHE A CA 1
ATOM 1375 C C . PHE A 1 180 ? 12.136 -15.676 -0.048 1.00 78.38 180 PHE A C 1
ATOM 1377 O O . PHE A 1 180 ? 11.558 -16.524 -0.724 1.00 78.38 180 PHE A O 1
ATOM 1384 N N . PHE A 1 181 ? 13.454 -15.496 -0.151 1.00 75.31 181 PHE A N 1
ATOM 1385 C CA . PHE A 1 181 ? 14.268 -16.241 -1.112 1.00 75.31 181 PHE A CA 1
ATOM 1386 C C . PHE A 1 181 ? 14.410 -17.723 -0.774 1.00 75.31 181 PHE A C 1
ATOM 1388 O O . PHE A 1 181 ? 14.519 -18.525 -1.696 1.00 75.31 181 PHE A O 1
ATOM 1395 N N . GLN A 1 182 ? 14.327 -18.111 0.503 1.00 77.06 182 GLN A N 1
ATOM 1396 C CA . GLN A 1 182 ? 14.234 -19.527 0.886 1.00 77.06 182 GLN A CA 1
ATOM 1397 C C . GLN A 1 182 ? 12.969 -20.203 0.331 1.00 77.06 182 GLN A C 1
ATOM 1399 O O . GLN A 1 182 ? 12.974 -21.409 0.094 1.00 77.06 182 GLN A O 1
ATOM 1404 N N . LYS A 1 183 ? 11.897 -19.437 0.094 1.00 73.81 183 LYS A N 1
ATOM 1405 C CA . LYS A 1 183 ? 10.634 -19.932 -0.477 1.00 73.81 183 LYS A CA 1
ATOM 1406 C C . LYS A 1 183 ? 10.653 -20.025 -2.002 1.00 73.81 183 LYS A C 1
ATOM 1408 O O . LYS A 1 183 ? 9.812 -20.706 -2.587 1.00 73.81 183 LYS A O 1
ATOM 1413 N N . VAL A 1 184 ? 11.602 -19.367 -2.669 1.00 72.75 184 VAL A N 1
ATOM 1414 C CA . VAL A 1 184 ? 11.773 -19.493 -4.118 1.00 72.75 184 VAL A CA 1
ATOM 1415 C C . VAL A 1 184 ? 12.431 -20.846 -4.390 1.00 72.75 184 VAL A C 1
ATOM 1417 O O . VAL A 1 184 ? 13.611 -21.044 -4.131 1.00 72.75 184 VAL A O 1
ATOM 1420 N N . THR A 1 185 ? 11.658 -21.798 -4.914 1.00 59.84 185 THR A N 1
ATOM 1421 C CA . THR A 1 185 ? 11.993 -23.235 -5.016 1.00 59.84 185 THR A CA 1
ATOM 1422 C C . THR A 1 185 ? 13.180 -23.595 -5.924 1.00 59.84 185 THR A C 1
ATOM 1424 O O . THR A 1 185 ? 13.401 -24.770 -6.208 1.00 59.84 185 THR A O 1
ATOM 1427 N N . LEU A 1 186 ? 13.935 -22.622 -6.433 1.00 60.00 186 LEU A N 1
ATOM 1428 C CA . LEU A 1 186 ? 15.017 -22.824 -7.396 1.00 60.00 186 LEU A CA 1
ATOM 1429 C C . LEU A 1 186 ? 16.276 -22.075 -6.959 1.00 60.00 186 LEU A C 1
ATOM 1431 O O . LEU A 1 186 ? 16.163 -20.961 -6.449 1.00 60.00 186 LEU A O 1
ATOM 1435 N N . PRO A 1 187 ? 17.479 -22.630 -7.203 1.00 57.12 187 PRO A N 1
ATOM 1436 C CA . PRO A 1 187 ? 18.725 -21.952 -6.883 1.00 57.12 187 PRO A CA 1
ATOM 1437 C C . PRO A 1 187 ? 18.852 -20.682 -7.729 1.00 57.12 187 PRO A C 1
ATOM 1439 O O . PRO A 1 187 ? 19.144 -20.726 -8.927 1.00 57.12 187 PRO A O 1
ATOM 1442 N N . ILE A 1 188 ? 18.619 -19.535 -7.095 1.00 59.75 188 ILE A N 1
ATOM 1443 C CA . ILE A 1 188 ? 18.793 -18.229 -7.718 1.00 59.75 188 ILE A CA 1
ATOM 1444 C C . ILE A 1 188 ? 20.299 -17.998 -7.865 1.00 59.75 188 ILE A C 1
ATOM 1446 O O . ILE A 1 188 ? 21.024 -17.887 -6.876 1.00 59.75 188 ILE A O 1
ATOM 1450 N N . LYS A 1 189 ? 20.795 -17.946 -9.106 1.00 61.84 189 LYS A N 1
ATOM 1451 C CA . LYS A 1 189 ? 22.183 -17.535 -9.367 1.00 61.84 189 LYS A CA 1
ATOM 1452 C C . LYS A 1 189 ? 22.386 -16.119 -8.825 1.00 61.84 189 LYS A C 1
ATOM 1454 O O . LYS A 1 189 ? 21.480 -15.302 -8.945 1.00 61.84 189 LYS A O 1
ATOM 1459 N N . ALA A 1 190 ? 23.567 -15.795 -8.298 1.00 61.75 190 ALA A N 1
ATOM 1460 C CA . ALA A 1 190 ? 23.854 -14.466 -7.738 1.00 61.75 190 ALA A CA 1
ATOM 1461 C C . ALA A 1 190 ? 23.515 -13.309 -8.705 1.00 61.75 190 ALA A C 1
ATOM 1463 O O . ALA A 1 190 ? 22.998 -12.279 -8.289 1.00 61.75 190 ALA A O 1
ATOM 1464 N N . GLU A 1 191 ? 23.708 -13.540 -10.005 1.00 59.75 191 GLU A N 1
ATOM 1465 C CA . GLU A 1 191 ? 23.375 -12.632 -11.115 1.00 59.75 191 GLU A CA 1
ATOM 1466 C C . GLU A 1 191 ? 21.868 -12.322 -11.243 1.00 59.75 191 GLU A C 1
ATOM 1468 O O . GLU A 1 191 ? 21.482 -11.342 -11.868 1.00 59.75 191 GLU A O 1
ATOM 1473 N N . VAL A 1 192 ? 21.009 -13.159 -10.656 1.00 66.31 192 VAL A N 1
ATOM 1474 C CA . VAL A 1 192 ? 19.541 -13.093 -10.719 1.00 66.31 192 VAL A CA 1
ATOM 1475 C C . VAL A 1 192 ? 18.931 -12.489 -9.457 1.00 66.31 192 VAL A C 1
ATOM 1477 O O . VAL A 1 192 ? 17.829 -11.941 -9.504 1.00 66.31 192 VAL A O 1
ATOM 1480 N N . ILE A 1 193 ? 19.661 -12.544 -8.340 1.00 70.88 193 ILE A N 1
ATOM 1481 C CA . ILE A 1 193 ? 19.205 -12.050 -7.037 1.00 70.88 193 ILE A CA 1
ATOM 1482 C C . ILE A 1 193 ? 18.904 -10.553 -7.106 1.00 70.88 193 ILE A C 1
ATOM 1484 O O . ILE A 1 193 ? 17.913 -10.100 -6.540 1.00 70.88 193 ILE A O 1
ATOM 1488 N N . GLU A 1 194 ? 19.713 -9.780 -7.834 1.00 70.69 194 GLU A N 1
ATOM 1489 C CA . GLU A 1 194 ? 19.508 -8.337 -7.929 1.00 70.69 194 GLU A CA 1
ATOM 1490 C C . GLU A 1 194 ? 18.204 -7.976 -8.658 1.00 70.69 194 GLU A C 1
ATOM 1492 O O . GLU A 1 194 ? 17.406 -7.197 -8.139 1.00 70.69 194 GLU A O 1
ATOM 1497 N N . GLY A 1 195 ? 17.927 -8.597 -9.807 1.00 71.62 195 GLY A N 1
ATOM 1498 C CA . GLY A 1 195 ? 16.662 -8.399 -10.519 1.00 71.62 195 GLY A CA 1
ATOM 1499 C C . GLY A 1 195 ? 15.451 -8.864 -9.704 1.00 71.62 195 GLY A C 1
ATOM 1500 O O . GLY A 1 195 ? 14.430 -8.181 -9.666 1.00 71.62 195 GLY A O 1
ATOM 1501 N N . ALA A 1 196 ? 15.575 -9.989 -8.995 1.00 75.25 196 ALA A N 1
ATOM 1502 C CA . ALA A 1 196 ? 14.529 -10.499 -8.113 1.00 75.25 196 ALA A CA 1
ATOM 1503 C C . ALA A 1 196 ? 14.260 -9.563 -6.919 1.00 75.25 196 ALA A C 1
ATOM 1505 O O . ALA A 1 196 ? 13.102 -9.329 -6.574 1.00 75.25 196 ALA A O 1
ATOM 1506 N N . ASN A 1 197 ? 15.309 -8.968 -6.341 1.00 79.44 197 ASN A N 1
ATOM 1507 C CA . ASN A 1 197 ? 15.196 -7.931 -5.316 1.00 79.44 197 ASN A CA 1
ATOM 1508 C C . ASN A 1 197 ? 14.437 -6.713 -5.835 1.00 79.44 197 ASN A C 1
ATOM 1510 O O . ASN A 1 197 ? 13.531 -6.234 -5.163 1.00 79.44 197 ASN A O 1
ATOM 1514 N N . LEU A 1 198 ? 14.774 -6.221 -7.030 1.00 77.69 198 LEU A N 1
ATOM 1515 C CA . LEU A 1 198 ? 14.085 -5.074 -7.626 1.00 77.69 198 LEU A CA 1
ATOM 1516 C C . LEU A 1 198 ? 12.600 -5.356 -7.864 1.00 77.69 198 LEU A C 1
ATOM 1518 O O . LEU A 1 198 ? 11.767 -4.500 -7.584 1.00 77.69 198 LEU A O 1
ATOM 1522 N N . ILE A 1 199 ? 12.261 -6.567 -8.311 1.00 78.50 199 ILE A N 1
ATOM 1523 C CA . ILE A 1 199 ? 10.866 -6.986 -8.464 1.00 78.50 199 ILE A CA 1
ATOM 1524 C C . ILE A 1 199 ? 10.168 -7.018 -7.102 1.00 78.50 199 ILE A C 1
ATOM 1526 O O . ILE A 1 199 ? 9.094 -6.444 -6.968 1.00 78.50 199 ILE A O 1
ATOM 1530 N N . LEU A 1 200 ? 10.777 -7.623 -6.076 1.00 83.19 200 LEU A N 1
ATOM 1531 C CA . LEU A 1 200 ? 10.199 -7.669 -4.730 1.00 83.19 200 LEU A CA 1
ATOM 1532 C C . LEU A 1 200 ? 9.959 -6.261 -4.159 1.00 83.19 200 LEU A C 1
ATOM 1534 O O . LEU A 1 200 ? 8.901 -6.008 -3.589 1.00 83.19 200 LEU A O 1
ATOM 1538 N N . VAL A 1 201 ? 10.903 -5.336 -4.352 1.00 86.38 201 VAL A N 1
ATOM 1539 C CA . VAL A 1 201 ? 10.751 -3.919 -3.975 1.00 86.38 201 VAL A CA 1
ATOM 1540 C C . VAL A 1 201 ? 9.560 -3.292 -4.680 1.00 86.38 201 VAL A C 1
ATOM 1542 O O . VAL A 1 201 ? 8.736 -2.652 -4.031 1.00 86.38 201 VAL A O 1
ATOM 1545 N N . ASP A 1 202 ? 9.458 -3.487 -5.993 1.00 83.44 202 ASP A N 1
ATOM 1546 C CA . ASP A 1 202 ? 8.372 -2.933 -6.792 1.00 83.44 202 ASP A CA 1
ATOM 1547 C C . ASP A 1 202 ? 7.000 -3.468 -6.338 1.00 83.44 202 ASP A C 1
ATOM 1549 O O . ASP A 1 202 ? 6.046 -2.692 -6.239 1.00 83.44 202 ASP A O 1
ATOM 1553 N N . CYS A 1 203 ? 6.930 -4.756 -5.971 1.00 85.31 203 CYS A N 1
ATOM 1554 C CA . CYS A 1 203 ? 5.741 -5.413 -5.418 1.00 85.31 203 CYS A CA 1
ATOM 1555 C C . CYS A 1 203 ? 5.355 -4.852 -4.047 1.00 85.31 203 CYS A C 1
ATOM 1557 O O . CYS A 1 203 ? 4.191 -4.548 -3.801 1.00 85.31 203 CYS A O 1
ATOM 1559 N N . LEU A 1 204 ? 6.326 -4.740 -3.137 1.00 88.88 204 LEU A N 1
ATOM 1560 C CA . LEU A 1 204 ? 6.093 -4.221 -1.791 1.00 88.88 204 LEU A CA 1
ATOM 1561 C C . LEU A 1 204 ? 5.670 -2.755 -1.840 1.00 88.88 204 LEU A C 1
ATOM 1563 O O . LEU A 1 204 ? 4.818 -2.348 -1.059 1.00 88.88 204 LEU A O 1
ATOM 1567 N N . LEU A 1 205 ? 6.206 -1.975 -2.781 1.00 89.19 205 LEU A N 1
ATOM 1568 C CA . LEU A 1 205 ? 5.798 -0.589 -2.977 1.00 89.19 205 LEU A CA 1
ATOM 1569 C C . LEU A 1 205 ? 4.351 -0.441 -3.426 1.00 89.19 205 LEU A C 1
ATOM 1571 O O . LEU A 1 205 ? 3.709 0.512 -3.003 1.00 89.19 205 LEU A O 1
ATOM 1575 N N . ASP A 1 206 ? 3.820 -1.371 -4.219 1.00 87.00 206 ASP A N 1
ATOM 1576 C CA . ASP A 1 206 ? 2.393 -1.358 -4.556 1.00 87.00 206 ASP A CA 1
ATOM 1577 C C . ASP A 1 206 ? 1.526 -1.518 -3.304 1.00 87.00 206 ASP A C 1
ATOM 1579 O O . ASP A 1 206 ? 0.576 -0.765 -3.108 1.00 87.00 206 ASP A O 1
ATOM 1583 N N . LEU A 1 207 ? 1.910 -2.426 -2.406 1.00 89.31 207 LEU A N 1
ATOM 1584 C CA . LEU A 1 207 ? 1.209 -2.634 -1.138 1.00 89.31 207 LEU A CA 1
ATOM 1585 C C . LEU A 1 207 ? 1.360 -1.440 -0.194 1.00 89.31 207 LEU A C 1
ATOM 1587 O O . LEU A 1 207 ? 0.386 -1.003 0.413 1.00 89.31 207 LEU A O 1
ATOM 1591 N N . VAL A 1 208 ? 2.573 -0.889 -0.089 1.00 90.69 208 VAL A N 1
ATOM 1592 C CA . VAL A 1 208 ? 2.839 0.323 0.694 1.00 90.69 208 VAL A CA 1
ATOM 1593 C C . VAL A 1 208 ? 1.981 1.467 0.173 1.00 90.69 208 VAL A C 1
ATOM 1595 O O . VAL A 1 208 ? 1.331 2.117 0.977 1.00 90.69 208 VAL A O 1
ATOM 1598 N N . MET A 1 209 ? 1.905 1.663 -1.147 1.00 86.69 209 MET A N 1
ATOM 1599 C CA . MET A 1 209 ? 1.060 2.687 -1.757 1.00 86.69 209 MET A CA 1
ATOM 1600 C C . MET A 1 209 ? -0.419 2.511 -1.410 1.00 86.69 209 MET A C 1
ATOM 1602 O O . MET A 1 209 ? -1.071 3.512 -1.143 1.00 86.69 209 MET A O 1
ATOM 1606 N N . GLU A 1 210 ? -0.958 1.289 -1.411 1.00 86.31 210 GLU A N 1
ATOM 1607 C CA . GLU A 1 210 ? -2.356 1.031 -1.019 1.00 86.31 210 GLU A CA 1
ATOM 1608 C C . GLU A 1 210 ? -2.617 1.383 0.452 1.00 86.31 210 GLU A C 1
ATOM 1610 O O . GLU A 1 210 ? -3.671 1.920 0.791 1.00 86.31 210 GLU A O 1
ATOM 1615 N N . VAL A 1 211 ? -1.644 1.127 1.330 1.00 87.44 211 VAL A N 1
ATOM 1616 C CA . VAL A 1 211 ? -1.742 1.495 2.747 1.00 87.44 211 VAL A CA 1
ATOM 1617 C C . VAL A 1 211 ? -1.593 3.008 2.928 1.00 87.44 211 VAL A C 1
ATOM 1619 O O . VAL A 1 211 ? -2.365 3.614 3.667 1.00 87.44 211 VAL A O 1
ATOM 1622 N N . THR A 1 212 ? -0.645 3.641 2.232 1.00 83.81 212 THR A N 1
ATOM 1623 C CA . THR A 1 212 ? -0.388 5.079 2.351 1.00 83.81 212 THR A CA 1
ATOM 1624 C C . THR A 1 212 ? -1.468 5.941 1.701 1.00 83.81 212 THR A C 1
ATOM 1626 O O . THR A 1 212 ? -1.716 7.037 2.170 1.00 83.81 212 THR A O 1
ATOM 1629 N N . GLN A 1 213 ? -2.229 5.473 0.712 1.00 77.81 213 GLN A N 1
ATOM 1630 C CA . GLN A 1 213 ? -3.390 6.247 0.219 1.00 77.81 213 GLN A CA 1
ATOM 1631 C C . GLN A 1 213 ? -4.464 6.494 1.281 1.00 77.81 213 GLN A C 1
ATOM 1633 O O . GLN A 1 213 ? -5.306 7.368 1.112 1.00 77.81 213 GLN A O 1
ATOM 1638 N N . ARG A 1 214 ? -4.465 5.694 2.347 1.00 76.25 214 ARG A N 1
ATOM 1639 C CA . ARG A 1 214 ? -5.454 5.742 3.425 1.00 76.25 214 ARG A CA 1
ATOM 1640 C C . ARG A 1 214 ? -4.912 6.473 4.661 1.00 76.25 214 ARG A C 1
ATOM 1642 O O . ARG A 1 214 ? -5.481 6.357 5.741 1.00 76.25 214 ARG A O 1
ATOM 1649 N N . LEU A 1 215 ? -3.794 7.187 4.495 1.00 70.19 215 LEU A N 1
ATOM 1650 C CA . LEU A 1 215 ? -3.158 8.042 5.495 1.00 70.19 215 LEU A CA 1
ATOM 1651 C C . LEU A 1 215 ? -4.100 9.177 5.914 1.00 70.19 215 LEU A C 1
ATOM 1653 O O . LEU A 1 215 ? -4.310 10.111 5.149 1.00 70.19 215 LEU A O 1
ATOM 1657 N N . THR A 1 216 ? -4.582 9.161 7.154 1.00 65.62 216 THR A N 1
ATOM 1658 C CA . THR A 1 216 ? -5.121 10.364 7.810 1.00 65.62 216 THR A CA 1
ATOM 1659 C C . THR A 1 216 ? -4.028 11.021 8.658 1.00 65.62 216 THR A C 1
ATOM 1661 O O . THR A 1 216 ? -3.120 10.335 9.123 1.00 65.62 216 THR A O 1
ATOM 1664 N N . PRO A 1 217 ? -4.031 12.341 8.901 1.00 62.31 217 PRO A N 1
ATOM 1665 C CA . PRO A 1 217 ? -3.022 12.960 9.761 1.00 62.31 217 PRO A CA 1
ATOM 1666 C C . PRO A 1 217 ? -2.988 12.321 11.168 1.00 62.31 217 PRO A C 1
ATOM 1668 O O . PRO A 1 217 ? -3.989 12.313 11.877 1.00 62.31 217 PRO A O 1
ATOM 1671 N N . GLY A 1 218 ? -1.826 11.804 11.594 1.00 64.50 218 GLY A N 1
ATOM 1672 C CA . GLY A 1 218 ? -1.597 11.310 12.966 1.00 64.50 218 GLY A CA 1
ATOM 1673 C C . GLY A 1 218 ? -1.783 9.805 13.230 1.00 64.50 218 GLY A C 1
ATOM 1674 O O . GLY A 1 218 ? -1.529 9.367 14.348 1.00 64.50 218 GLY A O 1
ATOM 1675 N N . TRP A 1 219 ? -2.169 9.000 12.237 1.00 71.69 219 TRP A N 1
ATOM 1676 C CA . TRP A 1 219 ? -2.317 7.533 12.361 1.00 71.69 219 TRP A CA 1
ATOM 1677 C C . TRP A 1 219 ? -0.990 6.749 12.520 1.00 71.69 219 TRP A C 1
ATOM 1679 O O . TRP A 1 219 ? -0.954 5.746 13.231 1.00 71.69 219 TRP A O 1
ATOM 1689 N N . ALA A 1 220 ? 0.095 7.168 11.854 1.00 75.12 220 ALA A N 1
ATOM 1690 C CA . ALA A 1 220 ? 1.364 6.444 11.841 1.00 75.12 220 ALA A CA 1
ATOM 1691 C C . ALA A 1 220 ? 2.280 6.913 12.964 1.00 75.12 220 ALA A C 1
ATOM 1693 O O . ALA A 1 220 ? 2.431 8.110 13.227 1.00 75.12 220 ALA A O 1
ATOM 1694 N N . THR A 1 221 ? 2.966 5.960 13.586 1.00 80.25 221 THR A N 1
ATOM 1695 C CA . THR A 1 221 ? 3.963 6.280 14.601 1.00 80.25 221 THR A CA 1
ATOM 1696 C C . THR A 1 221 ? 5.171 6.959 13.961 1.00 80.25 221 THR A C 1
ATOM 1698 O O . THR A 1 221 ? 5.560 6.679 12.823 1.00 80.25 221 THR A O 1
ATOM 1701 N N . LEU A 1 222 ? 5.827 7.836 14.725 1.00 75.50 222 LEU A N 1
ATOM 1702 C CA . LEU A 1 222 ? 7.047 8.512 14.280 1.00 75.50 222 LEU A CA 1
ATOM 1703 C C . LEU A 1 222 ? 8.132 7.514 13.837 1.00 75.50 222 LEU A C 1
ATOM 1705 O O . LEU A 1 222 ? 8.907 7.805 12.927 1.00 75.50 222 LEU A O 1
ATOM 1709 N N . ASP A 1 223 ? 8.180 6.334 14.454 1.00 77.12 223 ASP A N 1
ATOM 1710 C CA . ASP A 1 223 ? 9.134 5.285 14.104 1.00 77.12 223 ASP A CA 1
ATOM 1711 C C . ASP A 1 223 ? 8.821 4.639 12.749 1.00 77.12 223 ASP A C 1
ATOM 1713 O O . ASP A 1 223 ? 9.742 4.456 11.950 1.00 77.12 223 ASP A O 1
ATOM 1717 N N . THR A 1 224 ? 7.547 4.368 12.439 1.00 84.06 224 THR A N 1
ATOM 1718 C CA . THR A 1 224 ? 7.126 3.880 11.114 1.00 84.06 224 THR A CA 1
ATOM 1719 C C . THR A 1 224 ? 7.428 4.911 10.028 1.00 84.06 224 THR A C 1
ATOM 1721 O O . THR A 1 224 ? 7.993 4.568 8.989 1.00 84.06 224 THR A O 1
ATOM 1724 N N . LEU A 1 225 ? 7.149 6.193 10.284 1.00 80.25 225 LEU A N 1
ATOM 1725 C CA . LEU A 1 225 ? 7.460 7.277 9.346 1.00 80.25 225 LEU A CA 1
ATOM 1726 C C . LEU A 1 225 ? 8.969 7.412 9.104 1.00 80.25 225 LEU A C 1
ATOM 1728 O O . LEU A 1 225 ? 9.416 7.518 7.963 1.00 80.25 225 LEU A O 1
ATOM 1732 N N . ARG A 1 226 ? 9.787 7.345 10.161 1.00 78.06 226 ARG A N 1
ATOM 1733 C CA . ARG A 1 226 ? 11.255 7.339 10.036 1.00 78.06 226 ARG A CA 1
ATOM 1734 C C . ARG A 1 226 ? 11.751 6.145 9.231 1.00 78.06 226 ARG A C 1
ATOM 1736 O O . ARG A 1 226 ? 12.677 6.304 8.437 1.00 78.06 226 ARG A O 1
ATOM 1743 N N . LEU A 1 227 ? 11.169 4.966 9.443 1.00 82.62 227 LEU A N 1
ATOM 1744 C CA . LEU A 1 227 ? 11.515 3.759 8.702 1.00 82.62 227 LEU A CA 1
ATOM 1745 C C . LEU A 1 227 ? 11.210 3.934 7.209 1.00 82.62 227 LEU A C 1
ATOM 1747 O O . LEU A 1 227 ? 12.094 3.732 6.379 1.00 82.62 227 LEU A O 1
ATOM 1751 N N . LEU A 1 228 ? 10.006 4.407 6.880 1.00 86.12 228 LEU A N 1
ATOM 1752 C CA . LEU A 1 228 ? 9.575 4.705 5.514 1.00 86.12 228 LEU A CA 1
ATOM 1753 C C . LEU A 1 228 ? 10.521 5.695 4.823 1.00 86.12 228 LEU A C 1
ATOM 1755 O O . LEU A 1 228 ? 11.019 5.411 3.733 1.00 86.12 228 LEU A O 1
ATOM 1759 N N . LEU A 1 229 ? 10.834 6.818 5.479 1.00 81.44 229 LEU A N 1
ATOM 1760 C CA . LEU A 1 229 ? 11.755 7.823 4.943 1.00 81.44 229 LEU A CA 1
ATOM 1761 C C . LEU A 1 229 ? 13.154 7.244 4.707 1.00 81.44 229 LEU A C 1
ATOM 1763 O O . LEU A 1 229 ? 13.763 7.517 3.674 1.00 81.44 229 LEU A O 1
ATOM 1767 N N . ARG A 1 230 ? 13.669 6.418 5.630 1.00 81.38 230 ARG A N 1
ATOM 1768 C CA . ARG A 1 230 ? 14.972 5.755 5.457 1.00 81.38 230 ARG A CA 1
ATOM 1769 C C . ARG A 1 230 ? 14.995 4.883 4.209 1.00 81.38 230 ARG A C 1
ATOM 1771 O O . ARG A 1 230 ? 15.963 4.974 3.457 1.00 81.38 230 ARG A O 1
ATOM 1778 N N . HIS A 1 231 ? 13.950 4.089 3.969 1.00 85.94 231 HIS A N 1
ATOM 1779 C CA . HIS A 1 231 ? 13.838 3.320 2.733 1.00 85.94 231 HIS A CA 1
ATOM 1780 C C . HIS A 1 231 ? 13.801 4.247 1.516 1.00 85.94 231 HIS A C 1
ATOM 1782 O O . HIS A 1 231 ? 14.673 4.136 0.654 1.00 85.94 231 HIS A O 1
ATOM 1788 N N . ALA A 1 232 ? 12.884 5.213 1.478 1.00 82.25 232 ALA A N 1
ATOM 1789 C CA . ALA A 1 232 ? 12.731 6.125 0.347 1.00 82.25 232 ALA A CA 1
ATOM 1790 C C . ALA A 1 232 ? 14.043 6.839 -0.030 1.00 82.25 232 ALA A C 1
ATOM 1792 O O . ALA A 1 232 ? 14.487 6.776 -1.179 1.00 82.25 232 ALA A O 1
ATOM 1793 N N . PHE A 1 233 ? 14.726 7.453 0.945 1.00 77.25 233 PHE A N 1
ATOM 1794 C CA . PHE A 1 233 ? 16.002 8.134 0.710 1.00 77.25 233 PHE A CA 1
ATOM 1795 C C . PHE A 1 233 ? 17.116 7.178 0.286 1.00 77.25 233 PHE A C 1
ATOM 1797 O O . PHE A 1 233 ? 17.971 7.552 -0.520 1.00 77.25 233 PHE A O 1
ATOM 1804 N N . PHE A 1 234 ? 17.119 5.945 0.791 1.00 81.69 234 PHE A N 1
ATOM 1805 C CA . PHE A 1 234 ? 18.101 4.948 0.386 1.00 81.69 234 PHE A CA 1
ATOM 1806 C C . PHE A 1 234 ? 17.941 4.558 -1.089 1.00 81.69 234 PHE A C 1
ATOM 1808 O O . PHE A 1 234 ? 18.931 4.563 -1.824 1.00 81.69 234 PHE A O 1
ATOM 1815 N N . TYR A 1 235 ? 16.712 4.308 -1.554 1.00 82.69 235 TYR A N 1
ATOM 1816 C CA . TYR A 1 235 ? 16.445 4.016 -2.968 1.00 82.69 235 TYR A CA 1
ATOM 1817 C C . TYR A 1 235 ? 16.755 5.217 -3.870 1.00 82.69 235 TYR A C 1
ATOM 1819 O O . TYR A 1 235 ? 17.418 5.043 -4.894 1.00 82.69 235 TYR A O 1
ATOM 1827 N N . LEU A 1 236 ? 16.397 6.438 -3.454 1.00 73.44 236 LEU A N 1
ATOM 1828 C CA . LEU A 1 236 ? 16.765 7.672 -4.165 1.00 73.44 236 LEU A CA 1
ATOM 1829 C C . LEU A 1 236 ? 18.292 7.830 -4.296 1.00 73.44 236 LEU A C 1
ATOM 1831 O O . LEU A 1 236 ? 18.808 8.171 -5.365 1.00 73.44 236 LEU A O 1
ATOM 1835 N N . ARG A 1 237 ? 19.049 7.515 -3.238 1.00 75.62 237 ARG A N 1
ATOM 1836 C CA . ARG A 1 237 ? 20.519 7.536 -3.286 1.00 75.62 237 ARG A CA 1
ATOM 1837 C C . ARG A 1 237 ? 21.081 6.498 -4.260 1.00 75.62 237 ARG A C 1
ATOM 1839 O O . ARG A 1 237 ? 22.061 6.776 -4.954 1.00 75.62 237 ARG A O 1
ATOM 1846 N N . ILE A 1 238 ? 20.476 5.313 -4.330 1.00 78.25 238 ILE A N 1
ATOM 1847 C CA . ILE A 1 238 ? 20.883 4.274 -5.283 1.00 78.25 238 ILE A CA 1
ATOM 1848 C C . ILE A 1 238 ? 20.631 4.736 -6.724 1.00 78.25 238 ILE A C 1
ATOM 1850 O O . ILE A 1 238 ? 21.540 4.584 -7.538 1.00 78.25 238 ILE A O 1
ATOM 1854 N N . SER A 1 239 ? 19.493 5.377 -7.037 1.00 71.88 239 SER A N 1
ATOM 1855 C CA . SER A 1 239 ? 19.252 5.909 -8.400 1.00 71.88 239 SER A CA 1
ATOM 1856 C C . SER A 1 239 ? 20.323 6.885 -8.859 1.00 71.88 239 SER A C 1
ATOM 1858 O O . SER A 1 239 ? 20.648 6.920 -10.040 1.00 71.88 239 SER A O 1
ATOM 1860 N N . ALA A 1 240 ? 20.873 7.680 -7.941 1.00 66.25 240 ALA A N 1
ATOM 1861 C CA . ALA A 1 240 ? 21.871 8.686 -8.280 1.00 66.25 240 ALA A CA 1
ATOM 1862 C C . ALA A 1 240 ? 23.269 8.093 -8.532 1.00 66.25 240 ALA A C 1
ATOM 1864 O O . ALA A 1 240 ? 24.107 8.744 -9.149 1.00 66.25 240 ALA A O 1
ATOM 1865 N N . THR A 1 241 ? 23.548 6.886 -8.032 1.00 73.31 241 THR A N 1
ATOM 1866 C CA . THR A 1 241 ? 24.916 6.341 -7.967 1.00 73.31 241 THR A CA 1
ATOM 1867 C C . THR A 1 241 ? 25.105 5.052 -8.755 1.00 73.31 241 THR A C 1
ATOM 1869 O O . THR A 1 241 ? 26.202 4.802 -9.259 1.00 73.31 241 THR A O 1
ATOM 1872 N N . LYS A 1 242 ? 24.063 4.227 -8.888 1.00 76.31 242 LYS A N 1
ATOM 1873 C CA . LYS A 1 242 ? 24.154 2.916 -9.526 1.00 76.31 242 LYS A CA 1
ATOM 1874 C C . LYS A 1 242 ? 23.790 2.991 -11.007 1.00 76.31 242 LYS A C 1
ATOM 1876 O O . LYS A 1 242 ? 22.766 3.551 -11.387 1.00 76.31 242 LYS A O 1
ATOM 1881 N N . LYS A 1 243 ? 24.627 2.383 -11.850 1.00 75.38 243 LYS A N 1
ATOM 1882 C CA . LYS A 1 243 ? 24.306 2.142 -13.261 1.00 75.38 243 LYS A CA 1
ATOM 1883 C C . LYS A 1 243 ? 23.540 0.831 -13.372 1.00 75.38 243 LYS A C 1
ATOM 1885 O O . LYS A 1 243 ? 24.066 -0.211 -12.993 1.00 75.38 243 LYS A O 1
ATOM 1890 N N . PHE A 1 244 ? 22.329 0.905 -13.904 1.00 73.94 244 PHE A N 1
ATOM 1891 C CA . PHE A 1 244 ? 21.476 -0.250 -14.157 1.00 73.94 244 PHE A CA 1
ATOM 1892 C C . PHE A 1 244 ? 21.555 -0.670 -15.623 1.00 73.94 244 PHE A C 1
ATOM 1894 O O . PHE A 1 244 ? 21.792 0.162 -16.504 1.00 73.94 244 PHE A O 1
ATOM 1901 N N . THR A 1 245 ? 21.317 -1.951 -15.904 1.00 73.62 245 THR A N 1
ATOM 1902 C CA . THR A 1 245 ? 21.019 -2.377 -17.279 1.00 73.62 245 THR A CA 1
ATOM 1903 C C . THR A 1 245 ? 19.724 -1.702 -17.764 1.00 73.62 245 THR A C 1
ATOM 1905 O O . THR A 1 245 ? 18.917 -1.274 -16.939 1.00 73.62 245 THR A O 1
ATOM 1908 N N . PRO A 1 246 ? 19.454 -1.603 -19.081 1.00 72.12 246 PRO A N 1
ATOM 1909 C CA . PRO A 1 246 ? 18.237 -0.948 -19.579 1.00 72.12 246 PRO A CA 1
ATOM 1910 C C . PRO A 1 246 ? 16.936 -1.500 -18.972 1.00 72.12 246 PRO A C 1
ATOM 1912 O O . PRO A 1 246 ? 15.998 -0.749 -18.707 1.00 72.12 246 PRO A O 1
ATOM 1915 N N . THR A 1 247 ? 16.886 -2.809 -18.717 1.00 68.50 247 THR A N 1
ATOM 1916 C CA . THR A 1 247 ? 15.706 -3.472 -18.149 1.00 68.50 247 THR A CA 1
ATOM 1917 C C . THR A 1 247 ? 15.552 -3.183 -16.657 1.00 68.50 247 THR A C 1
ATOM 1919 O O . THR A 1 247 ? 14.464 -2.826 -16.212 1.00 68.50 247 THR A O 1
ATOM 1922 N N . GLU A 1 248 ? 16.639 -3.273 -15.890 1.00 72.12 248 GLU A N 1
ATOM 1923 C CA . GLU A 1 248 ? 16.646 -2.917 -14.466 1.00 72.12 248 GLU A CA 1
ATOM 1924 C C . GLU A 1 248 ? 16.374 -1.427 -14.266 1.00 72.12 248 GLU A C 1
ATOM 1926 O O . GLU A 1 248 ? 15.624 -1.061 -13.372 1.00 72.12 248 GLU A O 1
ATOM 1931 N N . GLY A 1 249 ? 16.915 -0.568 -15.134 1.00 74.19 249 GLY A N 1
ATOM 1932 C CA . GLY A 1 249 ? 16.719 0.876 -15.083 1.00 74.19 249 GLY A CA 1
ATOM 1933 C C . GLY A 1 249 ? 15.252 1.264 -15.238 1.00 74.19 249 GLY A C 1
ATOM 1934 O O . GLY A 1 249 ? 14.785 2.157 -14.538 1.00 74.19 249 GLY A O 1
ATOM 1935 N N . LYS A 1 250 ? 14.494 0.545 -16.078 1.00 73.56 250 LYS A N 1
ATOM 1936 C CA . LYS A 1 250 ? 13.047 0.756 -16.226 1.00 73.56 250 LYS A CA 1
ATOM 1937 C C . LYS A 1 250 ? 12.274 0.400 -14.950 1.00 73.56 250 LYS A C 1
ATOM 1939 O O . LYS A 1 250 ? 11.409 1.166 -14.534 1.00 73.56 250 LYS A O 1
ATOM 1944 N N . ILE A 1 251 ? 12.605 -0.724 -14.312 1.00 74.81 251 ILE A N 1
ATOM 1945 C CA . ILE A 1 251 ? 11.998 -1.143 -13.033 1.00 74.81 251 ILE A CA 1
ATOM 1946 C C . ILE A 1 251 ? 12.413 -0.192 -11.906 1.00 74.81 251 ILE A C 1
ATOM 1948 O O . ILE A 1 251 ? 11.599 0.188 -11.067 1.00 74.81 251 ILE A O 1
ATOM 1952 N N . PHE A 1 252 ? 13.665 0.261 -11.914 1.00 79.19 252 PHE A N 1
ATOM 1953 C CA . PHE A 1 252 ? 14.169 1.200 -10.924 1.00 79.19 252 PHE A CA 1
ATOM 1954 C C . PHE A 1 252 ? 13.507 2.573 -11.068 1.00 79.19 252 PHE A C 1
ATOM 1956 O O . PHE A 1 252 ? 13.129 3.184 -10.076 1.00 79.19 252 PHE A O 1
ATOM 1963 N N . GLN A 1 253 ? 13.281 3.046 -12.294 1.00 75.94 253 GLN A N 1
ATOM 1964 C CA . GLN A 1 253 ? 12.530 4.277 -12.542 1.00 75.94 253 GLN A CA 1
ATOM 1965 C C . GLN A 1 253 ? 11.099 4.186 -11.989 1.00 75.94 253 GLN A C 1
ATOM 1967 O O . GLN A 1 253 ? 10.621 5.136 -11.370 1.00 75.94 253 GLN A O 1
ATOM 1972 N N . GLN A 1 254 ? 10.435 3.036 -12.149 1.00 77.00 254 GLN A N 1
ATOM 1973 C CA . GLN A 1 254 ? 9.121 2.782 -11.548 1.00 77.00 254 GLN A CA 1
ATOM 1974 C C . GLN A 1 254 ? 9.193 2.772 -10.018 1.00 77.00 254 GLN A C 1
ATOM 1976 O O . GLN A 1 254 ? 8.408 3.456 -9.371 1.00 77.00 254 GLN A O 1
ATOM 1981 N N . THR A 1 255 ? 10.184 2.089 -9.445 1.00 82.94 255 THR A N 1
ATOM 1982 C CA . THR A 1 255 ? 10.466 2.094 -8.001 1.00 82.94 255 THR A CA 1
ATOM 1983 C C . THR A 1 255 ? 10.606 3.520 -7.454 1.00 82.94 255 THR A C 1
ATOM 1985 O O . THR A 1 255 ? 9.995 3.860 -6.443 1.00 82.94 255 THR A O 1
ATOM 1988 N N . ILE A 1 256 ? 11.377 4.382 -8.126 1.00 81.69 256 ILE A N 1
ATOM 1989 C CA . ILE A 1 256 ? 11.585 5.775 -7.704 1.00 81.69 256 ILE A CA 1
ATOM 1990 C C . ILE A 1 256 ? 10.304 6.597 -7.808 1.00 81.69 256 ILE A C 1
ATOM 1992 O O . ILE A 1 256 ? 9.998 7.359 -6.893 1.00 81.69 256 ILE A O 1
ATOM 1996 N N . LEU A 1 257 ? 9.529 6.414 -8.878 1.00 80.69 257 LEU A N 1
ATOM 1997 C CA . LEU A 1 257 ? 8.225 7.054 -9.019 1.00 80.69 257 LEU A CA 1
ATOM 1998 C C . LEU A 1 257 ? 7.282 6.657 -7.873 1.00 80.69 257 LEU A C 1
ATOM 2000 O O . LEU A 1 257 ? 6.678 7.524 -7.246 1.00 80.69 257 LEU A O 1
ATOM 2004 N N . LYS A 1 258 ? 7.195 5.360 -7.556 1.00 84.62 258 LYS A N 1
ATOM 2005 C CA . LYS A 1 258 ? 6.380 4.856 -6.442 1.00 84.62 258 LYS A CA 1
ATOM 2006 C C . LYS A 1 258 ? 6.850 5.421 -5.099 1.00 84.62 258 LYS A C 1
ATOM 2008 O O . LYS A 1 258 ? 6.017 5.825 -4.299 1.00 84.62 258 LYS A O 1
ATOM 2013 N N . TRP A 1 259 ? 8.158 5.538 -4.865 1.00 86.19 259 TRP A N 1
ATOM 2014 C CA . TRP A 1 259 ? 8.679 6.197 -3.660 1.00 86.19 259 TRP A CA 1
ATOM 2015 C C . TRP A 1 259 ? 8.332 7.681 -3.585 1.00 86.19 259 TRP A C 1
ATOM 2017 O O . TRP A 1 259 ? 7.957 8.151 -2.516 1.00 86.19 259 TRP A O 1
ATOM 2027 N N . ALA A 1 260 ? 8.436 8.420 -4.692 1.00 79.69 260 ALA A N 1
ATOM 2028 C CA . ALA A 1 260 ? 8.047 9.828 -4.734 1.00 79.69 260 ALA A CA 1
ATOM 2029 C C . ALA A 1 260 ? 6.565 10.006 -4.378 1.00 79.69 260 ALA A C 1
ATOM 2031 O O . ALA A 1 260 ? 6.202 10.929 -3.653 1.00 79.69 260 ALA A O 1
ATOM 2032 N N . ILE A 1 261 ? 5.729 9.076 -4.836 1.00 78.56 261 ILE A N 1
ATOM 2033 C CA . ILE A 1 261 ? 4.324 9.013 -4.465 1.00 78.56 261 ILE A CA 1
ATOM 2034 C C . ILE A 1 261 ? 4.157 8.702 -2.964 1.00 78.56 261 ILE A C 1
ATOM 2036 O O . ILE A 1 261 ? 3.530 9.460 -2.241 1.00 78.56 261 ILE A O 1
ATOM 2040 N N . VAL A 1 262 ? 4.779 7.646 -2.447 1.00 84.75 262 VAL A N 1
ATOM 2041 C CA . VAL A 1 262 ? 4.685 7.300 -1.016 1.00 84.75 262 VAL A CA 1
ATOM 2042 C C . VAL A 1 262 ? 5.129 8.460 -0.112 1.00 84.75 262 VAL A C 1
ATOM 2044 O O . VAL A 1 262 ? 4.507 8.738 0.911 1.00 84.75 262 VAL A O 1
ATOM 2047 N N . LEU A 1 263 ? 6.189 9.174 -0.500 1.00 79.12 263 LEU A N 1
ATOM 2048 C CA . LEU A 1 263 ? 6.655 10.371 0.201 1.00 79.12 263 LEU A CA 1
ATOM 2049 C C . LEU A 1 263 ? 5.631 11.508 0.166 1.00 79.12 263 LEU A C 1
ATOM 2051 O O . LEU A 1 263 ? 5.474 12.202 1.168 1.00 79.12 263 LEU A O 1
ATOM 2055 N N . GLY A 1 264 ? 4.947 11.696 -0.962 1.00 73.88 264 GLY A N 1
ATOM 2056 C CA . GLY A 1 264 ? 3.885 12.686 -1.075 1.00 73.88 264 GLY A CA 1
ATOM 2057 C C . GLY A 1 264 ? 2.683 12.364 -0.186 1.00 73.88 264 GLY A C 1
ATOM 2058 O O . GLY A 1 264 ? 2.166 13.279 0.447 1.00 73.88 264 GLY A O 1
ATOM 2059 N N . ASP A 1 265 ? 2.302 11.088 -0.036 1.00 74.00 265 ASP A N 1
ATOM 2060 C CA . ASP A 1 265 ? 1.195 10.713 0.867 1.00 74.00 265 ASP A CA 1
ATOM 2061 C C . ASP A 1 265 ? 1.518 11.042 2.325 1.00 74.00 265 ASP A C 1
ATOM 2063 O O . ASP A 1 265 ? 0.664 11.477 3.091 1.00 74.00 265 ASP A O 1
ATOM 2067 N N . VAL A 1 266 ? 2.778 10.847 2.718 1.00 72.38 266 VAL A N 1
ATOM 2068 C CA . VAL A 1 266 ? 3.243 11.125 4.081 1.00 72.38 266 VAL A CA 1
ATOM 2069 C C . VAL A 1 266 ? 3.394 12.627 4.338 1.00 72.38 266 VAL A C 1
ATOM 2071 O O . VAL A 1 266 ? 3.306 13.063 5.485 1.00 72.38 266 VAL A O 1
ATOM 2074 N N . ALA A 1 267 ? 3.620 13.430 3.298 1.00 67.38 267 ALA A N 1
ATOM 2075 C CA . ALA A 1 267 ? 3.925 14.852 3.424 1.00 67.38 267 ALA A CA 1
ATOM 2076 C C . ALA A 1 267 ? 2.715 15.742 3.777 1.00 67.38 267 ALA A C 1
ATOM 2078 O O . ALA A 1 267 ? 2.905 16.950 3.891 1.00 67.38 267 ALA A O 1
ATOM 2079 N N . ALA A 1 268 ? 1.517 15.175 3.984 1.00 59.75 268 ALA A N 1
ATOM 2080 C CA . ALA A 1 268 ? 0.280 15.913 4.270 1.00 59.75 268 ALA A CA 1
ATOM 2081 C C . ALA A 1 268 ? 0.070 17.079 3.283 1.00 59.75 268 ALA A C 1
ATOM 2083 O O . ALA A 1 268 ? 0.006 18.245 3.668 1.00 59.75 268 ALA A O 1
ATOM 2084 N N . ILE A 1 269 ? 0.039 16.754 1.988 1.00 62.22 269 ILE A N 1
ATOM 2085 C CA . ILE A 1 269 ? -0.118 17.744 0.919 1.00 62.22 269 ILE A CA 1
ATOM 2086 C C . ILE A 1 269 ? -1.593 18.150 0.827 1.00 62.22 269 ILE A C 1
ATOM 2088 O O . ILE A 1 269 ? -2.463 17.295 0.679 1.00 62.22 269 ILE A O 1
ATOM 2092 N N . GLU A 1 270 ? -1.875 19.452 0.875 1.00 64.31 270 GLU A N 1
ATOM 2093 C CA . GLU A 1 270 ? -3.232 19.967 0.687 1.00 64.31 270 GLU A CA 1
ATOM 2094 C C . GLU A 1 270 ? -3.737 19.692 -0.738 1.00 64.31 270 GLU A C 1
ATOM 2096 O O . GLU A 1 270 ? -3.062 19.998 -1.726 1.00 64.31 270 GLU A O 1
ATOM 2101 N N . CYS A 1 271 ? -4.967 19.180 -0.851 1.00 66.06 271 CYS A N 1
ATOM 2102 C CA . CYS A 1 271 ? -5.615 18.870 -2.128 1.00 66.06 271 CYS A CA 1
ATOM 2103 C C . CYS A 1 271 ? -5.553 20.057 -3.110 1.00 66.06 271 CYS A C 1
ATOM 2105 O O . CYS A 1 271 ? -5.073 19.910 -4.233 1.00 66.06 271 CYS A O 1
ATOM 2107 N N . GLY A 1 272 ? -5.895 21.270 -2.663 1.00 68.81 272 GLY A N 1
ATOM 2108 C CA . GLY A 1 272 ? -5.880 22.466 -3.513 1.00 68.81 272 GLY A CA 1
ATOM 2109 C C . GLY A 1 272 ? -4.500 22.849 -4.075 1.00 68.81 272 GLY A C 1
ATOM 2110 O O . GLY A 1 272 ? -4.421 23.535 -5.096 1.00 68.81 272 GLY A O 1
ATOM 2111 N N . GLU A 1 273 ? -3.393 22.432 -3.452 1.00 71.19 273 GLU A N 1
ATOM 2112 C CA . GLU A 1 273 ? -2.048 22.613 -4.022 1.00 71.19 273 GLU A CA 1
ATOM 2113 C C . GLU A 1 273 ? -1.732 21.581 -5.105 1.00 71.19 273 GLU A C 1
ATOM 2115 O O . GLU A 1 273 ? -1.067 21.896 -6.094 1.00 71.19 273 GLU A O 1
ATOM 2120 N N . VAL A 1 274 ? -2.224 20.354 -4.936 1.00 73.00 274 VAL A N 1
ATOM 2121 C CA . VAL A 1 274 ? -2.102 19.290 -5.937 1.00 73.00 274 VAL A CA 1
ATOM 2122 C C . VAL A 1 274 ? -2.883 19.660 -7.188 1.00 73.00 274 VAL A C 1
ATOM 2124 O O . VAL A 1 274 ? -2.343 19.564 -8.289 1.00 73.00 274 VAL A O 1
ATOM 2127 N N . ILE A 1 275 ? -4.110 20.150 -7.007 1.00 75.62 275 ILE A N 1
ATOM 2128 C CA . ILE A 1 275 ? -4.976 20.604 -8.095 1.00 75.62 275 ILE A CA 1
ATOM 2129 C C . ILE A 1 275 ? -4.289 21.695 -8.917 1.00 75.62 275 ILE A C 1
ATOM 2131 O O . ILE A 1 275 ? -4.114 21.542 -10.124 1.00 75.62 275 ILE A O 1
ATOM 2135 N N . ARG A 1 276 ? -3.770 22.732 -8.246 1.00 81.00 276 ARG A N 1
ATOM 2136 C CA . ARG A 1 276 ? -3.015 23.811 -8.900 1.00 81.00 276 ARG A CA 1
ATOM 2137 C C . ARG A 1 276 ? -1.811 23.301 -9.689 1.00 81.00 276 ARG A C 1
ATOM 2139 O O . ARG A 1 276 ? -1.583 23.765 -10.798 1.00 81.00 276 ARG A O 1
ATOM 2146 N N . LYS A 1 277 ? -1.056 22.335 -9.153 1.00 79.69 277 LYS A N 1
ATOM 2147 C CA . LYS A 1 277 ? 0.094 21.743 -9.859 1.00 79.69 277 LYS A CA 1
ATOM 2148 C C . LYS A 1 277 ? -0.313 20.932 -11.087 1.00 79.69 277 LYS A C 1
ATOM 2150 O O . LYS A 1 277 ? 0.405 20.965 -12.085 1.00 79.69 277 LYS A O 1
ATOM 2155 N N . ILE A 1 278 ? -1.425 20.199 -11.011 1.00 82.31 278 ILE A N 1
ATOM 2156 C CA . ILE A 1 278 ? -1.982 19.469 -12.154 1.00 82.31 278 ILE A CA 1
ATOM 2157 C C . ILE A 1 278 ? -2.374 20.471 -13.241 1.00 82.31 278 ILE A C 1
ATOM 2159 O O . ILE A 1 278 ? -1.871 20.357 -14.357 1.00 82.31 278 ILE A O 1
ATOM 2163 N N . ASP A 1 279 ? -3.169 21.489 -12.911 1.00 83.56 279 ASP A N 1
ATOM 2164 C CA . ASP A 1 279 ? -3.582 22.519 -13.872 1.00 83.56 279 ASP A CA 1
ATOM 2165 C C . ASP A 1 279 ? -2.382 23.263 -14.464 1.00 83.56 279 ASP A C 1
ATOM 2167 O O . ASP A 1 279 ? -2.312 23.472 -15.672 1.00 83.56 279 ASP A O 1
ATOM 2171 N N . ASP A 1 280 ? -1.383 23.588 -13.640 1.00 82.94 280 ASP A N 1
ATOM 2172 C CA . ASP A 1 280 ? -0.174 24.272 -14.084 1.00 82.94 280 ASP A CA 1
ATOM 2173 C C . ASP A 1 280 ? 0.605 23.497 -15.148 1.00 82.94 280 ASP A C 1
ATOM 2175 O O . ASP A 1 280 ? 1.211 24.129 -16.011 1.00 82.94 280 ASP A O 1
ATOM 2179 N N . ILE A 1 281 ? 0.652 22.165 -15.063 1.00 83.81 281 ILE A N 1
ATOM 2180 C CA . ILE A 1 281 ? 1.385 21.307 -16.007 1.00 83.81 281 ILE A CA 1
ATOM 2181 C C . ILE A 1 281 ? 0.507 20.914 -17.200 1.00 83.81 281 ILE A C 1
ATOM 2183 O O . ILE A 1 281 ? 1.020 20.738 -18.306 1.00 83.81 281 ILE A O 1
ATOM 2187 N N . LEU A 1 282 ? -0.804 20.781 -16.994 1.00 84.06 282 LEU A N 1
ATOM 2188 C CA . LEU A 1 282 ? -1.767 20.495 -18.058 1.00 84.06 282 LEU A CA 1
ATOM 2189 C C . LEU A 1 282 ? -2.171 21.743 -18.857 1.00 84.06 282 LEU A C 1
ATOM 2191 O O . LEU A 1 282 ? -2.847 21.600 -19.880 1.00 84.06 282 LEU A O 1
ATOM 2195 N N . ASP A 1 283 ? -1.745 22.936 -18.427 1.00 80.75 283 ASP A N 1
ATOM 2196 C CA . ASP A 1 283 ? -1.968 24.193 -19.134 1.00 80.75 283 ASP A CA 1
ATOM 2197 C C . ASP A 1 283 ? -1.504 24.062 -20.598 1.00 80.75 283 ASP A C 1
ATOM 2199 O O . ASP A 1 283 ? -0.309 23.896 -20.860 1.00 80.75 283 ASP A O 1
ATOM 2203 N N . PRO A 1 284 ? -2.417 24.168 -21.583 1.00 75.00 284 PRO A N 1
ATOM 2204 C CA . PRO A 1 284 ? -2.078 24.031 -22.996 1.00 75.00 284 PRO A CA 1
ATOM 2205 C C . PRO A 1 284 ? -1.090 25.097 -23.496 1.00 75.00 284 PRO A C 1
ATOM 2207 O O . PRO A 1 284 ? -0.506 24.924 -24.569 1.00 75.00 284 PRO A O 1
ATOM 2210 N N . LEU A 1 285 ? -0.898 26.191 -22.752 1.00 79.38 285 LEU A N 1
ATOM 2211 C CA . LEU A 1 285 ? 0.094 27.224 -23.043 1.00 79.38 285 LEU A CA 1
ATOM 2212 C C . LEU A 1 285 ? 1.501 26.839 -22.560 1.00 79.38 285 LEU A C 1
ATOM 2214 O O . LEU A 1 285 ? 2.487 27.339 -23.111 1.00 79.38 285 LEU A O 1
ATOM 2218 N N . LYS A 1 286 ? 1.623 25.926 -21.588 1.00 78.62 286 LYS A N 1
ATOM 2219 C CA . LYS A 1 286 ? 2.910 25.397 -21.124 1.00 78.62 286 LYS A CA 1
ATOM 2220 C C . LYS A 1 286 ? 3.247 24.112 -21.882 1.00 78.62 286 LYS A C 1
ATOM 2222 O O . LYS A 1 286 ? 2.482 23.156 -21.947 1.00 78.62 286 LYS A O 1
ATOM 2227 N N . ARG A 1 287 ? 4.437 24.062 -22.490 1.00 76.62 287 ARG A N 1
ATOM 2228 C CA . ARG A 1 287 ? 4.927 22.851 -23.173 1.00 76.62 287 ARG A CA 1
ATOM 2229 C C . ARG A 1 287 ? 5.480 21.849 -22.157 1.00 76.62 287 ARG A C 1
ATOM 2231 O O . ARG A 1 287 ? 6.695 21.730 -22.031 1.00 76.62 287 ARG A O 1
ATOM 2238 N N . ALA A 1 288 ? 4.599 21.127 -21.472 1.00 80.00 288 ALA A N 1
ATOM 2239 C CA . ALA A 1 288 ? 4.992 20.007 -20.624 1.00 80.00 288 ALA A CA 1
ATOM 2240 C C . ALA A 1 288 ? 5.383 18.780 -21.463 1.00 80.00 288 ALA A C 1
ATOM 2242 O O . ALA A 1 288 ? 4.788 18.481 -22.508 1.00 80.00 288 ALA A O 1
ATOM 2243 N N . SER A 1 289 ? 6.401 18.049 -21.012 1.00 82.88 289 SER A N 1
ATOM 2244 C CA . SER A 1 289 ? 6.766 16.780 -21.648 1.00 82.88 289 SER A CA 1
ATOM 2245 C C . SER A 1 289 ? 5.735 15.691 -21.326 1.00 82.88 289 SER A C 1
ATOM 2247 O O . SER A 1 289 ? 5.004 15.756 -20.345 1.00 82.88 289 SER A O 1
ATOM 2249 N N . SER A 1 290 ? 5.672 14.631 -22.133 1.00 78.44 290 SER A N 1
ATOM 2250 C CA . SER A 1 290 ? 4.739 13.526 -21.855 1.00 78.44 290 SER A CA 1
ATOM 2251 C C . SER A 1 290 ? 5.075 12.766 -20.573 1.00 78.44 290 SER A C 1
ATOM 2253 O O . SER A 1 290 ? 4.180 12.211 -19.953 1.00 78.44 290 SER A O 1
ATOM 2255 N N . GLU A 1 291 ? 6.347 12.744 -20.183 1.00 72.81 291 GLU A N 1
ATOM 2256 C CA . GLU A 1 291 ? 6.813 12.142 -18.930 1.00 72.81 291 GLU A CA 1
ATOM 2257 C C . GLU A 1 291 ? 6.398 12.993 -17.730 1.00 72.81 291 GLU A C 1
ATOM 2259 O O . GLU A 1 291 ? 5.924 12.461 -16.734 1.00 72.81 291 GLU A O 1
ATOM 2264 N N . GLU A 1 292 ? 6.498 14.313 -17.863 1.00 72.69 292 GLU A N 1
ATOM 2265 C CA . GLU A 1 292 ? 6.059 15.288 -16.866 1.00 72.69 292 GLU A CA 1
ATOM 2266 C C . GLU A 1 292 ? 4.538 15.275 -16.676 1.00 72.69 292 GLU A C 1
ATOM 2268 O O . GLU A 1 292 ? 4.065 15.283 -15.543 1.00 72.69 292 GLU A O 1
ATOM 2273 N N . ILE A 1 293 ? 3.772 15.141 -17.765 1.00 80.69 293 ILE A N 1
ATOM 2274 C CA . ILE A 1 293 ? 2.318 14.950 -17.701 1.00 80.69 293 ILE A CA 1
ATOM 2275 C C . ILE A 1 293 ? 1.987 13.645 -16.965 1.00 80.69 293 ILE A C 1
ATOM 2277 O O . ILE A 1 293 ? 1.196 13.645 -16.032 1.00 80.69 293 ILE A O 1
ATOM 2281 N N . VAL A 1 294 ? 2.609 12.520 -17.326 1.00 74.56 294 VAL A N 1
ATOM 2282 C CA . VAL A 1 294 ? 2.363 11.242 -16.629 1.00 74.56 294 VAL A CA 1
ATOM 2283 C C . VAL A 1 294 ? 2.739 11.338 -15.144 1.00 74.56 294 VAL A C 1
ATOM 2285 O O . VAL A 1 294 ? 2.018 10.824 -14.289 1.00 74.56 294 VAL A O 1
ATOM 2288 N N . LEU A 1 295 ? 3.835 12.031 -14.827 1.00 71.81 295 LEU A N 1
ATOM 2289 C CA . LEU A 1 295 ? 4.293 12.251 -13.461 1.00 71.81 295 LEU A CA 1
ATOM 2290 C C . LEU A 1 295 ? 3.299 13.098 -12.658 1.00 71.81 295 LEU A C 1
ATOM 2292 O O . LEU A 1 295 ? 2.934 12.697 -11.556 1.00 71.81 295 LEU A O 1
ATOM 2296 N N . VAL A 1 296 ? 2.822 14.228 -13.191 1.00 79.75 296 VAL A N 1
ATOM 2297 C CA . VAL A 1 296 ? 1.866 15.081 -12.467 1.00 79.75 296 VAL A CA 1
ATOM 2298 C C . VAL A 1 296 ? 0.518 14.389 -12.294 1.00 79.75 296 VAL A C 1
ATOM 2300 O O . VAL A 1 296 ? -0.091 14.484 -11.235 1.00 79.75 296 VAL A O 1
ATOM 2303 N N . LEU A 1 297 ? 0.079 13.615 -13.289 1.00 82.06 297 LEU A N 1
ATOM 2304 C CA . LEU A 1 297 ? -1.173 12.867 -13.211 1.00 82.06 297 LEU A CA 1
ATOM 2305 C C . LEU A 1 297 ? -1.130 11.771 -12.147 1.00 82.06 297 LEU A C 1
ATOM 2307 O O . LEU A 1 297 ? -2.170 11.434 -11.589 1.00 82.06 297 LEU A O 1
ATOM 2311 N N . SER A 1 298 ? 0.055 11.275 -11.779 1.00 71.38 298 SER A N 1
ATOM 2312 C CA . SER A 1 298 ? 0.199 10.376 -10.628 1.00 71.38 298 SER A CA 1
ATOM 2313 C C . SER A 1 298 ? -0.160 11.040 -9.290 1.00 71.38 298 SER A C 1
ATOM 2315 O O . SER A 1 298 ? -0.521 10.342 -8.342 1.00 71.38 298 SER A O 1
ATOM 2317 N N . ALA A 1 299 ? -0.135 12.378 -9.224 1.00 71.94 299 ALA A N 1
ATOM 2318 C CA . ALA A 1 299 ? -0.552 13.150 -8.059 1.00 71.94 299 ALA A CA 1
ATOM 2319 C C . ALA A 1 299 ? -2.084 13.256 -7.920 1.00 71.94 299 ALA A C 1
ATOM 2321 O O . ALA A 1 299 ? -2.564 13.581 -6.841 1.00 71.94 299 ALA A O 1
ATOM 2322 N N . SER A 1 300 ? -2.874 12.902 -8.945 1.00 74.31 300 SER A N 1
ATOM 2323 C CA . SER A 1 300 ? -4.351 12.866 -8.854 1.00 74.31 300 SER A CA 1
ATOM 2324 C C . SER A 1 300 ? -4.872 11.993 -7.704 1.00 74.31 300 SER A C 1
ATOM 2326 O O . SER A 1 300 ? -5.955 12.232 -7.179 1.00 74.31 300 SER A O 1
ATOM 2328 N N . ARG A 1 301 ? -4.071 11.027 -7.237 1.00 69.31 301 ARG A N 1
ATOM 2329 C CA . ARG A 1 301 ? -4.368 10.220 -6.045 1.00 69.31 301 ARG A CA 1
ATOM 2330 C C . ARG A 1 301 ? -4.568 11.034 -4.764 1.00 69.31 301 ARG A C 1
ATOM 2332 O O . ARG A 1 301 ? -5.268 10.552 -3.891 1.00 69.31 301 ARG A O 1
ATOM 2339 N N . TYR A 1 302 ? -3.972 12.222 -4.639 1.00 67.25 302 TYR A N 1
ATOM 2340 C CA . TYR A 1 302 ? -4.107 13.076 -3.447 1.00 67.25 302 TYR A CA 1
ATOM 2341 C C . TYR A 1 302 ? -5.386 13.913 -3.454 1.00 67.25 302 TYR A C 1
ATOM 2343 O O . TYR A 1 302 ? -5.684 14.602 -2.489 1.00 67.25 302 TYR A O 1
ATOM 2351 N N . VAL A 1 303 ? -6.133 13.862 -4.555 1.00 71.25 303 VAL A N 1
ATOM 2352 C CA . VAL A 1 303 ? -7.419 14.542 -4.720 1.00 71.25 303 VAL A CA 1
ATOM 2353 C C . VAL A 1 303 ? -8.576 13.588 -4.351 1.00 71.25 303 VAL A C 1
ATOM 2355 O O . VAL A 1 303 ? -9.742 13.944 -4.450 1.00 71.25 303 VAL A O 1
ATOM 2358 N N . SER A 1 304 ? -8.277 12.360 -3.897 1.00 57.72 304 SER A N 1
ATOM 2359 C CA . SER A 1 304 ? -9.259 11.279 -3.713 1.00 57.72 304 SER A CA 1
ATOM 2360 C C . SER A 1 304 ? -10.125 11.354 -2.449 1.00 57.72 304 SER A C 1
ATOM 2362 O O . SER A 1 304 ? -10.759 10.358 -2.102 1.00 57.72 304 SER A O 1
ATOM 2364 N N . GLU A 1 305 ? -10.147 12.473 -1.732 1.00 62.16 305 GLU A N 1
ATOM 2365 C CA . GLU A 1 305 ? -11.090 12.661 -0.626 1.00 62.16 305 GLU A CA 1
ATOM 2366 C C . GLU A 1 305 ? -12.413 13.224 -1.153 1.00 62.16 305 GLU A C 1
ATOM 2368 O O . GLU A 1 305 ? -12.433 14.031 -2.083 1.00 62.16 305 GLU A O 1
ATOM 2373 N N . MET A 1 306 ? -13.531 12.782 -0.569 1.00 62.47 306 MET A N 1
ATOM 2374 C CA . MET A 1 306 ? -14.835 13.364 -0.878 1.00 62.47 306 MET A CA 1
ATOM 2375 C C . MET A 1 306 ? -14.789 14.851 -0.492 1.00 62.47 306 MET A C 1
ATOM 2377 O O . MET A 1 306 ? -14.461 15.159 0.659 1.00 62.47 306 MET A O 1
ATOM 2381 N N . PRO A 1 307 ? -15.091 15.778 -1.416 1.00 65.44 307 PRO A N 1
ATOM 2382 C CA . PRO A 1 307 ? -15.013 17.198 -1.116 1.00 65.44 307 PRO A CA 1
ATOM 2383 C C . PRO A 1 307 ? -15.976 17.538 0.024 1.00 65.44 307 PRO A C 1
ATOM 2385 O O . PRO A 1 307 ? -17.153 17.170 0.012 1.00 65.44 307 PRO A O 1
ATOM 2388 N N . THR A 1 308 ? -15.451 18.224 1.036 1.00 64.88 308 THR A N 1
ATOM 2389 C CA . THR A 1 308 ? -16.201 18.604 2.240 1.00 64.88 308 THR A CA 1
ATOM 2390 C C . THR A 1 308 ? -17.006 19.887 2.038 1.00 64.88 308 THR A C 1
ATOM 2392 O O . THR A 1 308 ? -17.951 20.144 2.785 1.00 64.88 308 THR A O 1
ATOM 2395 N N . ASP A 1 309 ? -16.678 20.668 1.007 1.00 68.75 309 ASP A N 1
ATOM 2396 C CA . ASP A 1 309 ? -17.327 21.922 0.651 1.00 68.75 309 ASP A CA 1
ATOM 2397 C C . ASP A 1 309 ? -17.571 22.060 -0.867 1.00 68.75 309 ASP A C 1
ATOM 2399 O O . ASP A 1 309 ? -17.009 21.350 -1.705 1.00 68.75 309 ASP A O 1
ATOM 2403 N N . ALA A 1 310 ? -18.445 23.003 -1.236 1.00 69.38 310 ALA A N 1
ATOM 2404 C CA . ALA A 1 310 ? -18.809 23.253 -2.634 1.00 69.38 310 ALA A CA 1
ATOM 2405 C C . ALA A 1 310 ? -17.619 23.737 -3.484 1.00 69.38 310 ALA A C 1
ATOM 2407 O O . ALA A 1 310 ? -17.599 23.542 -4.699 1.00 69.38 310 ALA A O 1
ATOM 2408 N N . ARG A 1 311 ? -16.620 24.360 -2.849 1.00 73.31 311 ARG A N 1
ATOM 2409 C CA . ARG A 1 311 ? -15.406 24.820 -3.519 1.00 73.31 311 ARG A CA 1
ATOM 2410 C C . ARG A 1 311 ? -14.521 23.644 -3.926 1.00 73.31 311 ARG A C 1
ATOM 2412 O O . ARG A 1 311 ? -14.147 23.571 -5.091 1.00 73.31 311 ARG A O 1
ATOM 2419 N N . GLY A 1 312 ? -14.241 22.715 -3.013 1.00 71.56 312 GLY A N 1
ATOM 2420 C CA . GLY A 1 312 ? -13.491 21.499 -3.321 1.00 71.56 312 GLY A CA 1
ATOM 2421 C C . GLY A 1 312 ? -14.183 20.661 -4.396 1.00 71.56 312 GLY A C 1
ATOM 2422 O O . GLY A 1 312 ? -13.522 20.140 -5.290 1.00 71.56 312 GLY A O 1
ATOM 2423 N N . ALA A 1 313 ? -15.519 20.604 -4.386 1.00 72.12 313 ALA A N 1
ATOM 2424 C CA . ALA A 1 313 ? -16.280 19.933 -5.438 1.00 72.12 313 ALA A CA 1
ATOM 2425 C C . ALA A 1 313 ? -16.080 20.590 -6.816 1.00 72.12 313 ALA A C 1
ATOM 2427 O O . ALA A 1 313 ? -15.795 19.894 -7.791 1.00 72.12 313 ALA A O 1
ATOM 2428 N N . ALA A 1 314 ? -16.160 21.922 -6.897 1.00 76.38 314 ALA A N 1
ATOM 2429 C CA . ALA A 1 314 ? -15.919 22.661 -8.137 1.00 76.38 314 ALA A CA 1
ATOM 2430 C C . ALA A 1 314 ? -14.485 22.474 -8.669 1.00 76.38 314 ALA A C 1
ATOM 2432 O O . ALA A 1 314 ? -14.291 22.313 -9.874 1.00 76.38 314 ALA A O 1
ATOM 2433 N N . GLU A 1 315 ? -13.487 22.448 -7.781 1.00 76.69 315 GLU A N 1
ATOM 2434 C CA . GLU A 1 315 ? -12.079 22.226 -8.136 1.00 76.69 315 GLU A CA 1
ATOM 2435 C C . GLU A 1 315 ? -11.843 20.802 -8.690 1.00 76.69 315 GLU A C 1
ATOM 2437 O O . GLU A 1 315 ? -11.139 20.631 -9.687 1.00 76.69 315 GLU A O 1
ATOM 2442 N N . ILE A 1 316 ? -12.498 19.780 -8.125 1.00 76.44 316 ILE A N 1
ATOM 2443 C CA . ILE A 1 316 ? -12.430 18.395 -8.628 1.00 76.44 316 ILE A CA 1
ATOM 2444 C C . ILE A 1 316 ? -13.067 18.271 -10.019 1.00 76.44 316 ILE A C 1
ATOM 2446 O O . ILE A 1 316 ? -12.483 17.662 -10.917 1.00 76.44 316 ILE A O 1
ATOM 2450 N N . ILE A 1 317 ? -14.244 18.866 -10.230 1.00 78.56 317 ILE A N 1
ATOM 2451 C CA . ILE A 1 317 ? -14.928 18.852 -11.536 1.00 78.56 317 ILE A CA 1
ATOM 2452 C C . ILE A 1 317 ? -14.095 19.563 -12.589 1.00 78.56 317 ILE A C 1
ATOM 2454 O O . ILE A 1 317 ? -13.977 19.074 -13.713 1.00 78.56 317 ILE A O 1
ATOM 2458 N N . HIS A 1 318 ? -13.498 20.700 -12.226 1.00 83.25 318 HIS A N 1
ATOM 2459 C CA . HIS A 1 318 ? -12.616 21.434 -13.118 1.00 83.25 318 HIS A CA 1
ATOM 2460 C C . HIS A 1 318 ? -11.491 20.532 -13.631 1.00 83.25 318 HIS A C 1
ATOM 2462 O O . HIS A 1 318 ? -11.302 20.423 -14.842 1.00 83.25 318 HIS A O 1
ATOM 2468 N N . ILE A 1 319 ? -10.826 19.796 -12.736 1.00 84.19 319 ILE A N 1
ATOM 2469 C CA . ILE A 1 319 ? -9.804 18.826 -13.135 1.00 84.19 319 ILE A CA 1
ATOM 2470 C C . ILE A 1 319 ? -10.379 17.717 -14.006 1.00 84.19 319 ILE A C 1
ATOM 2472 O O . ILE A 1 319 ? -9.753 17.371 -15.002 1.00 84.19 319 ILE A O 1
ATOM 2476 N N . ILE A 1 320 ? -11.542 17.149 -13.681 1.00 84.38 320 ILE A N 1
ATOM 2477 C CA . ILE A 1 320 ? -12.157 16.091 -14.502 1.00 84.38 320 ILE A CA 1
ATOM 2478 C C . ILE A 1 320 ? -12.373 16.582 -15.942 1.00 84.38 320 ILE A C 1
ATOM 2480 O O . ILE A 1 320 ? -12.034 15.879 -16.901 1.00 84.38 320 ILE A O 1
ATOM 2484 N N . LEU A 1 321 ? -12.868 17.808 -16.112 1.00 84.69 321 LEU A N 1
ATOM 2485 C CA . LEU A 1 321 ? -13.043 18.430 -17.425 1.00 84.69 321 LEU A CA 1
ATOM 2486 C C . LEU A 1 321 ? -11.695 18.684 -18.118 1.00 84.69 321 LEU A C 1
ATOM 2488 O O . LEU A 1 321 ? -11.541 18.358 -19.299 1.00 84.69 321 LEU A O 1
ATOM 2492 N N . THR A 1 322 ? -10.699 19.195 -17.390 1.00 84.31 322 THR A N 1
ATOM 2493 C CA . THR A 1 322 ? -9.334 19.412 -17.897 1.00 84.31 322 THR A CA 1
ATOM 2494 C C . THR A 1 322 ? -8.701 18.101 -18.368 1.00 84.31 322 THR A C 1
ATOM 2496 O O . THR A 1 322 ? -8.167 18.027 -19.476 1.00 84.31 322 THR A O 1
ATOM 2499 N N . LEU A 1 323 ? -8.820 17.030 -17.585 1.00 86.88 323 LEU A N 1
ATOM 2500 C CA . LEU A 1 323 ? -8.336 15.693 -17.920 1.00 86.88 323 LEU A CA 1
ATOM 2501 C C . LEU A 1 323 ? -9.032 15.128 -19.157 1.00 86.88 323 LEU A C 1
ATOM 2503 O O . LEU A 1 323 ? -8.358 14.618 -20.051 1.00 86.88 323 LEU A O 1
ATOM 2507 N N . THR A 1 324 ? -10.351 15.283 -19.260 1.00 85.94 324 THR A N 1
ATOM 2508 C CA . THR A 1 324 ? -11.119 14.866 -20.444 1.00 85.94 324 THR A CA 1
ATOM 2509 C C . THR A 1 324 ? -10.626 15.594 -21.700 1.00 85.94 324 THR A C 1
ATOM 2511 O O . THR A 1 324 ? -10.337 14.969 -22.720 1.00 85.94 324 THR A O 1
ATOM 2514 N N . ALA A 1 325 ? -10.388 16.905 -21.609 1.00 86.12 325 ALA A N 1
ATOM 2515 C CA . ALA A 1 325 ? -9.828 17.676 -22.717 1.00 86.12 325 ALA A CA 1
ATOM 2516 C C . ALA A 1 325 ? -8.396 17.238 -23.091 1.00 86.12 325 ALA A C 1
ATOM 2518 O O . ALA A 1 325 ? -8.036 17.222 -24.273 1.00 86.12 325 ALA A O 1
ATOM 2519 N N . VAL A 1 326 ? -7.561 16.873 -22.112 1.00 86.31 326 VAL A N 1
ATOM 2520 C CA . VAL A 1 326 ? -6.208 16.338 -22.351 1.00 86.31 326 VAL A CA 1
ATOM 2521 C C . VAL A 1 326 ? -6.268 14.959 -23.015 1.00 86.31 326 VAL A C 1
ATOM 2523 O O . VAL A 1 326 ? -5.466 14.684 -23.914 1.00 86.31 326 VAL A O 1
ATOM 2526 N N . PHE A 1 327 ? -7.226 14.112 -22.629 1.00 88.69 327 PHE A N 1
ATOM 2527 C CA . PHE A 1 327 ? -7.458 12.807 -23.248 1.00 88.69 327 PHE A CA 1
ATOM 2528 C C . PHE A 1 327 ? -7.752 12.935 -24.747 1.00 88.69 327 PHE A C 1
ATOM 2530 O O . PHE A 1 327 ? -7.080 12.296 -25.567 1.00 88.69 327 PHE A O 1
ATOM 2537 N N . ASP A 1 328 ? -8.689 13.817 -25.101 1.00 85.81 328 ASP A N 1
ATOM 2538 C CA . ASP A 1 328 ? -9.119 14.040 -26.483 1.00 85.81 328 ASP A CA 1
ATOM 2539 C C . ASP A 1 328 ? -7.993 14.599 -27.361 1.00 85.81 328 ASP A C 1
ATOM 2541 O O . ASP A 1 328 ? -7.816 14.198 -28.515 1.00 85.81 328 ASP A O 1
ATOM 2545 N N . ARG A 1 329 ? -7.187 15.516 -26.810 1.00 86.75 329 ARG A N 1
ATOM 2546 C CA . ARG A 1 329 ? -6.110 16.200 -27.546 1.00 86.75 329 ARG A CA 1
ATOM 2547 C C . ARG A 1 329 ? -4.838 15.366 -27.675 1.00 86.75 329 ARG A C 1
ATOM 2549 O O . ARG A 1 329 ? -4.092 15.526 -28.645 1.00 86.75 329 ARG A O 1
ATOM 2556 N N . SER A 1 330 ? -4.546 14.505 -26.702 1.00 86.06 330 SER A N 1
ATOM 2557 C CA . SER A 1 330 ? -3.307 13.730 -26.698 1.00 86.06 330 SER A CA 1
ATOM 2558 C C . SER A 1 330 ? -3.352 12.604 -27.727 1.00 86.06 330 SER A C 1
ATOM 2560 O O . SER A 1 330 ? -4.327 11.865 -27.813 1.00 86.06 330 SER A O 1
ATOM 2562 N N . LYS A 1 331 ? -2.262 12.427 -28.484 1.00 86.94 331 LYS A N 1
ATOM 2563 C CA . LYS A 1 331 ? -2.058 11.286 -29.401 1.00 86.94 331 LYS A CA 1
ATOM 2564 C C . LYS A 1 331 ? -1.155 10.194 -28.816 1.00 86.94 331 LYS A C 1
ATOM 2566 O O . LYS A 1 331 ? -0.875 9.217 -29.499 1.00 86.94 331 LYS A O 1
ATOM 2571 N N . LYS A 1 332 ? -0.638 10.382 -27.597 1.00 85.75 332 LYS A N 1
ATOM 2572 C CA . LYS A 1 332 ? 0.290 9.441 -26.957 1.00 85.75 332 LYS A CA 1
ATOM 2573 C C . LYS A 1 332 ? -0.451 8.532 -25.986 1.00 85.75 332 LYS A C 1
ATOM 2575 O O . LYS A 1 332 ? -1.041 9.018 -25.022 1.00 85.75 332 LYS A O 1
ATOM 2580 N N . ASP A 1 333 ? -0.321 7.227 -26.195 1.00 79.00 333 ASP A N 1
ATOM 2581 C CA . ASP A 1 333 ? -0.992 6.206 -25.383 1.00 79.00 333 ASP A CA 1
ATOM 2582 C C . ASP A 1 333 ? -0.616 6.289 -23.902 1.00 79.00 333 ASP A C 1
ATOM 2584 O O . ASP A 1 333 ? -1.486 6.185 -23.045 1.00 79.00 333 ASP A O 1
ATOM 2588 N N . SER A 1 334 ? 0.651 6.568 -23.581 1.00 74.38 334 SER A N 1
ATOM 2589 C CA . SER A 1 334 ? 1.102 6.708 -22.189 1.00 74.38 334 SER A CA 1
ATOM 2590 C C . SER A 1 334 ? 0.379 7.827 -21.434 1.00 74.38 334 SER A C 1
ATOM 2592 O O . SER A 1 334 ? 0.028 7.655 -20.270 1.00 74.38 334 SER A O 1
ATOM 2594 N N . VAL A 1 335 ? 0.115 8.953 -22.103 1.00 80.69 335 VAL A N 1
ATOM 2595 C CA . VAL A 1 335 ? -0.625 10.082 -21.525 1.00 80.69 335 VAL A CA 1
ATOM 2596 C C . VAL A 1 335 ? -2.102 9.728 -21.390 1.00 80.69 335 VAL A C 1
ATOM 2598 O O . VAL A 1 335 ? -2.684 9.969 -20.342 1.00 80.69 335 VAL A O 1
ATOM 2601 N N . ARG A 1 336 ? -2.701 9.106 -22.411 1.00 83.25 336 ARG A N 1
ATOM 2602 C CA . ARG A 1 336 ? -4.107 8.673 -22.364 1.00 83.25 336 ARG A CA 1
ATOM 2603 C C . ARG A 1 336 ? -4.369 7.683 -21.230 1.00 83.25 336 ARG A C 1
ATOM 2605 O O . ARG A 1 336 ? -5.352 7.837 -20.518 1.00 83.25 336 ARG A O 1
ATOM 2612 N N . ILE A 1 337 ? -3.473 6.715 -21.028 1.00 75.06 337 ILE A N 1
ATOM 2613 C CA . ILE A 1 337 ? -3.558 5.748 -19.924 1.00 75.06 337 ILE A CA 1
ATOM 2614 C C . ILE A 1 337 ? -3.452 6.457 -18.571 1.00 75.06 337 ILE A C 1
ATOM 2616 O O . ILE A 1 337 ? -4.260 6.189 -17.687 1.00 75.06 337 ILE A O 1
ATOM 2620 N N . ALA A 1 338 ? -2.499 7.379 -18.408 1.00 73.62 338 ALA A N 1
ATOM 2621 C CA . ALA A 1 338 ? -2.351 8.133 -17.163 1.00 73.62 338 ALA A CA 1
ATOM 2622 C C . ALA A 1 338 ? -3.579 9.007 -16.861 1.00 73.62 338 ALA A C 1
ATOM 2624 O O . ALA A 1 338 ? -3.995 9.102 -15.711 1.00 73.62 338 ALA A O 1
ATOM 2625 N N . VAL A 1 339 ? -4.193 9.597 -17.892 1.00 85.31 339 VAL A N 1
ATOM 2626 C CA . VAL A 1 339 ? -5.445 10.353 -17.755 1.00 85.31 339 VAL A CA 1
ATOM 2627 C C . VAL A 1 339 ? -6.601 9.446 -17.337 1.00 85.31 339 VAL A C 1
ATOM 2629 O O . VAL A 1 339 ? -7.321 9.800 -16.411 1.00 85.31 339 VAL A O 1
ATOM 2632 N N . ILE A 1 340 ? -6.759 8.272 -17.958 1.00 80.88 340 ILE A N 1
ATOM 2633 C CA . ILE A 1 340 ? -7.789 7.299 -17.559 1.00 80.88 340 ILE A CA 1
ATOM 2634 C C . ILE A 1 340 ? -7.609 6.909 -16.089 1.00 80.88 340 ILE A C 1
ATOM 2636 O O . ILE A 1 340 ? -8.566 6.961 -15.330 1.00 80.88 340 ILE A O 1
ATOM 2640 N N . GLN A 1 341 ? -6.385 6.590 -15.666 1.00 75.44 341 GLN A N 1
ATOM 2641 C CA . GLN A 1 341 ? -6.094 6.221 -14.276 1.00 75.44 341 GLN A CA 1
ATOM 2642 C C . GLN A 1 341 ? -6.388 7.361 -13.292 1.00 75.44 341 GLN A C 1
ATOM 2644 O O . GLN A 1 341 ? -6.906 7.117 -12.203 1.00 75.44 341 GLN A O 1
ATOM 2649 N N . ALA A 1 342 ? -6.080 8.604 -13.674 1.00 81.56 342 ALA A N 1
ATOM 2650 C CA . ALA A 1 342 ? -6.407 9.780 -12.877 1.00 81.56 342 ALA A CA 1
ATOM 2651 C C . ALA A 1 342 ? -7.927 9.987 -12.768 1.00 81.56 342 ALA A C 1
ATOM 2653 O O . ALA A 1 342 ? -8.439 10.207 -11.674 1.00 81.56 342 ALA A O 1
ATOM 2654 N N . LEU A 1 343 ? -8.657 9.853 -13.880 1.00 82.00 343 LEU A N 1
ATOM 2655 C CA . LEU A 1 343 ? -10.116 9.963 -13.920 1.00 82.00 343 LEU A CA 1
ATOM 2656 C C . LEU A 1 343 ? -10.800 8.856 -13.117 1.00 82.00 343 LEU A C 1
ATOM 2658 O O . LEU A 1 343 ? -11.670 9.152 -12.309 1.00 82.00 343 LEU A O 1
ATOM 2662 N N . GLU A 1 344 ? -10.386 7.597 -13.274 1.00 76.19 344 GLU A N 1
ATOM 2663 C CA . GLU A 1 344 ? -10.898 6.477 -12.473 1.00 76.19 344 GLU A CA 1
ATOM 2664 C C . GLU A 1 344 ? -10.749 6.762 -10.977 1.00 76.19 344 GLU A C 1
ATOM 2666 O O . GLU A 1 344 ? -11.661 6.492 -10.197 1.00 76.19 344 GLU A O 1
ATOM 2671 N N . ARG A 1 345 ? -9.620 7.354 -10.573 1.00 73.44 345 ARG A N 1
ATOM 2672 C CA . ARG A 1 345 ? -9.351 7.666 -9.172 1.00 73.44 345 ARG A CA 1
ATOM 2673 C C . ARG A 1 345 ? -10.181 8.837 -8.645 1.00 73.44 345 ARG A C 1
ATOM 2675 O O . ARG A 1 345 ? -10.686 8.748 -7.530 1.00 73.44 345 ARG A O 1
ATOM 2682 N N . LEU A 1 346 ? -10.331 9.900 -9.433 1.00 75.81 346 LEU A N 1
ATOM 2683 C CA . LEU A 1 346 ? -11.158 11.063 -9.088 1.00 75.81 346 LEU A CA 1
ATOM 2684 C C . LEU A 1 346 ? -12.651 10.721 -9.072 1.00 75.81 346 LEU A C 1
ATOM 2686 O O . LEU A 1 346 ? -13.393 11.223 -8.242 1.00 75.81 346 LEU A O 1
ATOM 2690 N N . CYS A 1 347 ? -13.105 9.837 -9.959 1.00 72.62 347 CYS A N 1
ATOM 2691 C CA . CYS A 1 347 ? -14.495 9.395 -9.982 1.00 72.62 347 CYS A CA 1
ATOM 2692 C C . CYS A 1 347 ? -14.814 8.419 -8.839 1.00 72.62 347 CYS A C 1
ATOM 2694 O O . CYS A 1 347 ? -15.932 8.429 -8.339 1.00 72.62 347 CYS A O 1
ATOM 2696 N N . GLN A 1 348 ? -13.850 7.608 -8.378 1.00 66.44 348 GLN A N 1
ATOM 2697 C CA . GLN A 1 348 ? -14.031 6.745 -7.200 1.00 66.44 348 GLN A CA 1
ATOM 2698 C C . GLN A 1 348 ? -14.324 7.535 -5.917 1.00 66.44 348 GLN A C 1
ATOM 2700 O O . GLN A 1 348 ? -15.090 7.063 -5.082 1.00 66.44 348 GLN A O 1
ATOM 2705 N N . SER A 1 349 ? -13.737 8.722 -5.735 1.00 60.38 349 SER A N 1
ATOM 2706 C CA . SER A 1 349 ? -14.040 9.573 -4.572 1.00 60.38 349 SER A CA 1
ATOM 2707 C C . SER A 1 349 ? -15.404 10.264 -4.668 1.00 60.38 349 SER A C 1
ATOM 2709 O O . SER A 1 349 ? -15.911 10.770 -3.668 1.00 60.38 349 SER A O 1
ATOM 2711 N N . LEU A 1 350 ? -16.010 10.242 -5.857 1.00 62.44 350 LEU A N 1
ATOM 2712 C CA . LEU A 1 350 ? -17.345 10.744 -6.158 1.00 62.44 350 LEU A CA 1
ATOM 2713 C C . LEU A 1 350 ? -18.387 9.617 -6.216 1.00 62.44 350 LEU A C 1
ATOM 2715 O O . LEU A 1 350 ? -19.460 9.835 -6.771 1.00 62.44 350 LEU A O 1
ATOM 2719 N N . ASP A 1 351 ? -18.099 8.411 -5.712 1.00 56.62 351 ASP A N 1
ATOM 2720 C CA . ASP A 1 351 ? -19.035 7.287 -5.794 1.00 56.62 351 ASP A CA 1
ATOM 2721 C C . ASP A 1 351 ? -20.315 7.556 -4.972 1.00 56.62 351 ASP A C 1
ATOM 2723 O O . ASP A 1 351 ? -20.397 7.322 -3.766 1.00 56.62 351 ASP A O 1
ATOM 2727 N N . LEU A 1 352 ? -21.330 8.087 -5.660 1.00 51.97 352 LEU A N 1
ATOM 2728 C CA . LEU A 1 352 ? -22.665 8.425 -5.160 1.00 51.97 352 LEU A CA 1
ATOM 2729 C C . LEU A 1 352 ? -23.614 7.212 -5.142 1.00 51.97 352 LEU A C 1
ATOM 2731 O O . LEU A 1 352 ? -24.810 7.372 -4.900 1.00 51.97 352 LEU A O 1
ATOM 2735 N N . THR A 1 353 ? -23.121 5.999 -5.424 1.00 46.44 353 THR A N 1
ATOM 2736 C CA . THR A 1 353 ? -23.954 4.782 -5.491 1.00 46.44 353 THR A CA 1
ATOM 2737 C C . THR A 1 353 ? -24.393 4.256 -4.122 1.00 46.44 353 THR A C 1
ATOM 2739 O O . THR A 1 353 ? -25.303 3.428 -4.040 1.00 46.44 353 THR A O 1
ATOM 2742 N N . GLY A 1 354 ? -23.819 4.770 -3.030 1.00 44.34 354 GLY A N 1
ATOM 2743 C CA . GLY A 1 354 ? -24.368 4.591 -1.691 1.00 44.34 354 GLY A CA 1
ATOM 2744 C C . GLY A 1 354 ? -25.647 5.410 -1.535 1.00 44.34 354 GLY A C 1
ATOM 2745 O O . GLY A 1 354 ? -25.607 6.634 -1.617 1.00 44.34 354 GLY A O 1
ATOM 2746 N N . SER A 1 355 ? -26.776 4.742 -1.296 1.00 42.94 355 SER A N 1
ATOM 2747 C CA . SER A 1 355 ? -28.078 5.340 -0.985 1.00 42.94 355 SER A CA 1
ATOM 2748 C C . SER A 1 355 ? -27.996 6.282 0.227 1.00 42.94 355 SER A C 1
ATOM 2750 O O . SER A 1 355 ? -28.293 5.890 1.354 1.00 42.94 355 SER A O 1
ATOM 2752 N N . ASN A 1 356 ? -27.576 7.523 0.013 1.00 41.84 356 ASN A N 1
ATOM 2753 C CA . ASN A 1 356 ? -27.612 8.571 1.015 1.00 41.84 356 ASN A CA 1
ATOM 2754 C C . ASN A 1 356 ? -28.852 9.414 0.748 1.00 41.84 356 ASN A C 1
ATOM 2756 O O . ASN A 1 356 ? -28.857 10.286 -0.116 1.00 41.84 356 ASN A O 1
ATOM 2760 N N . GLU A 1 357 ? -29.889 9.205 1.558 1.00 46.19 357 GLU A N 1
ATOM 2761 C CA . GLU A 1 357 ? -31.040 10.111 1.670 1.00 46.19 357 GLU A CA 1
ATOM 2762 C C . GLU A 1 357 ? -30.631 11.542 2.092 1.00 46.19 357 GLU A C 1
ATOM 2764 O O . GLU A 1 357 ? -31.489 12.411 2.213 1.00 46.19 357 GLU A O 1
ATOM 2769 N N . HIS A 1 358 ? -29.338 11.813 2.319 1.00 49.56 358 HIS A N 1
ATOM 2770 C CA . HIS A 1 358 ? -28.751 13.109 2.675 1.00 49.56 358 HIS A CA 1
ATOM 2771 C C . HIS A 1 358 ? -27.521 13.426 1.798 1.00 49.56 358 HIS A C 1
ATOM 2773 O O . HIS A 1 358 ? -26.426 13.668 2.310 1.00 49.56 358 HIS A O 1
ATOM 2779 N N . ALA A 1 359 ? -27.658 13.387 0.470 1.00 54.38 359 ALA A N 1
ATOM 2780 C CA . ALA A 1 359 ? -26.638 13.965 -0.404 1.00 54.38 359 ALA A CA 1
ATOM 2781 C C . ALA A 1 359 ? -26.544 15.489 -0.140 1.00 54.38 359 ALA A C 1
ATOM 2783 O O . ALA A 1 359 ? -27.584 16.151 -0.132 1.00 54.38 359 ALA A O 1
ATOM 2784 N N . PRO A 1 360 ? -25.347 16.061 0.099 1.00 56.66 360 PRO A N 1
ATOM 2785 C CA . PRO A 1 360 ? -25.179 17.504 0.280 1.00 56.66 360 PRO A CA 1
ATOM 2786 C C . PRO A 1 360 ? -25.780 18.302 -0.887 1.00 56.66 360 PRO A C 1
ATOM 2788 O O . PRO A 1 360 ? -25.680 17.875 -2.034 1.00 56.66 360 PRO A O 1
ATOM 2791 N N . ASP A 1 361 ? -26.342 19.487 -0.631 1.00 56.72 361 ASP A N 1
ATOM 2792 C CA . ASP A 1 361 ? -27.033 20.301 -1.653 1.00 56.72 361 ASP A CA 1
ATOM 2793 C C . ASP A 1 361 ? -26.189 20.565 -2.916 1.00 56.72 361 ASP A C 1
ATOM 2795 O O . ASP A 1 361 ? -26.725 20.647 -4.023 1.00 56.72 361 ASP A O 1
ATOM 2799 N N . TRP A 1 362 ? -24.859 20.623 -2.776 1.00 58.47 362 TRP A N 1
ATOM 2800 C CA . TRP A 1 362 ? -23.937 20.781 -3.902 1.00 58.47 362 TRP A CA 1
ATOM 2801 C C . TRP A 1 362 ? -23.887 19.551 -4.822 1.00 58.47 362 TRP A C 1
ATOM 2803 O O . TRP A 1 362 ? -23.730 19.716 -6.026 1.00 58.47 362 TRP A O 1
ATOM 2813 N N . VAL A 1 363 ? -24.085 18.334 -4.301 1.00 53.41 363 VAL A N 1
ATOM 2814 C CA . VAL A 1 363 ? -24.161 17.093 -5.098 1.00 53.41 363 VAL A CA 1
ATOM 2815 C C . VAL A 1 363 ? -25.383 17.132 -6.015 1.00 53.41 363 VAL A C 1
ATOM 2817 O O . VAL A 1 363 ? -25.313 16.767 -7.186 1.00 53.41 363 VAL A O 1
ATOM 2820 N N . THR A 1 364 ? -26.505 17.634 -5.498 1.00 53.97 364 THR A N 1
ATOM 2821 C CA . THR A 1 364 ? -27.758 17.785 -6.251 1.00 53.97 364 THR A CA 1
ATOM 2822 C C . THR A 1 364 ? -27.662 18.882 -7.315 1.00 53.97 364 THR A C 1
ATOM 2824 O O . THR A 1 364 ? -28.308 18.784 -8.357 1.00 53.97 364 THR A O 1
ATOM 2827 N N . ALA A 1 365 ? -26.863 19.924 -7.061 1.00 53.94 365 ALA A N 1
ATOM 2828 C CA . ALA A 1 365 ? -26.545 20.954 -8.046 1.00 53.94 365 ALA A CA 1
ATOM 2829 C C . ALA A 1 365 ? -25.624 20.414 -9.153 1.00 53.94 365 ALA A C 1
ATOM 2831 O O . ALA A 1 365 ? -25.877 20.679 -10.322 1.00 53.94 365 ALA A O 1
ATOM 2832 N N . LEU A 1 366 ? -24.635 19.588 -8.793 1.00 48.88 366 LEU A N 1
ATOM 2833 C CA . LEU A 1 366 ? -23.707 18.951 -9.730 1.00 48.88 366 LEU A CA 1
ATOM 2834 C C . LEU A 1 366 ? -24.385 18.022 -10.734 1.00 48.88 366 LEU A C 1
ATOM 2836 O O . LEU A 1 366 ? -24.026 18.012 -11.898 1.00 48.88 366 LEU A O 1
ATOM 2840 N N . LEU A 1 367 ? -25.343 17.211 -10.277 1.00 49.66 367 LEU A N 1
ATOM 2841 C CA . LEU A 1 367 ? -26.038 16.233 -11.124 1.00 49.66 367 LEU A CA 1
ATOM 2842 C C . LEU A 1 367 ? -27.028 16.877 -12.112 1.00 49.66 367 LEU A C 1
ATOM 2844 O O . LEU A 1 367 ? -27.626 16.169 -12.923 1.00 49.66 367 LEU A O 1
ATOM 2848 N N . ARG A 1 368 ? -27.274 18.189 -11.999 1.00 46.78 368 ARG A N 1
ATOM 2849 C CA . ARG A 1 368 ? -28.182 18.944 -12.876 1.00 46.78 368 ARG A CA 1
ATOM 2850 C C . ARG A 1 368 ? -27.471 19.664 -14.020 1.00 46.78 368 ARG A C 1
ATOM 2852 O O . ARG A 1 368 ? -28.163 20.041 -14.966 1.00 46.78 368 ARG A O 1
ATOM 2859 N N . GLU A 1 369 ? -26.163 19.883 -13.912 1.00 42.88 369 GLU A N 1
ATOM 2860 C CA . GLU A 1 369 ? -25.305 20.418 -14.980 1.00 42.88 369 GLU A CA 1
ATOM 2861 C C . GLU A 1 369 ? -24.678 19.275 -15.782 1.00 42.88 369 GLU A C 1
ATOM 2863 O O . GLU A 1 369 ? -24.549 19.448 -17.017 1.00 42.88 369 GLU A O 1
#

Sequence (369 aa):
MFNQEGLLPGRGAAASAPLPTSLQRQLTADSQKDNATAPDELYIQKLRATLVDLTATRTAAQSANDQPILDQTRAKITLIQQQLVKLDHQLSADVVANCLTVWLDALAAVLGRALSSGPGIKLSTVQTGFPRHEPFHKDFCSLLRLVPENYLDSVLRSLLLLFPLDIPNIPKSPYGAEFFFQKVTLPIKAEVIEGANLILVDCLLDLVMEVTQRLTPGWATLDTLRLLLRHAFFYLRISATKKFTPTEGKIFQQTILKWAIVLGDVAAIECGEVIRKIDDILDPLKRASSEEIVLVLSASRYVSEMPTDARGAAEIIHIILTLTAVFDRSKKDSVRIAVIQALERLCQSLDLTGSNEHAPDWVTALLRE